Protein AF-A0A2M7T070-F1 (afdb_monomer_lite)

Foldseek 3Di:
DDADDFPCCVQLVCVLVVQDADEDDFDQVPDDDDPPDGTDDPDDDDGDDPLSNVLSNCLVPQFQNAAEAEDEDPQLQFPPQDAQDSPGPDPVVVVSNDPVNGDRGPVPPRSLRSVLSRVQSNLLSVLRRHHQQHKYKYWYAPSCPVVVLSSCCVRQNPQQWDAKFWFQAAPVACPPDPPDRHGTTIITMGGSHNVNHDDDFAADDPVRVVQQVDADPVRFTWHKDFQQDDDPLFACVSPVQQWAWWFAQAPPQAIDSDDDPRRPATDTNADPVRGRTGGPDGPVVCVVQRVFKGWYQDVVVRHITIIGTGTQDDPNRGDGHHDDSYHDDPVRYPVVVPD

Radius of gyration: 28.12 Å; chains: 1; bounding box: 68×55×72 Å

Structure (mmCIF, N/CA/C/O backbone):
data_AF-A0A2M7T070-F1
#
_entry.id   AF-A0A2M7T070-F1
#
loop_
_atom_site.group_PDB
_atom_site.id
_atom_site.type_symbol
_atom_site.label_atom_id
_atom_site.label_alt_id
_atom_site.label_comp_id
_atom_site.label_asym_id
_atom_site.label_entity_id
_atom_site.label_seq_id
_atom_site.pdbx_PDB_ins_code
_atom_site.Cartn_x
_atom_site.Cartn_y
_atom_site.Cartn_z
_atom_site.occupancy
_atom_site.B_iso_or_equiv
_atom_site.auth_seq_id
_atom_site.auth_comp_id
_atom_site.auth_asym_id
_atom_site.auth_atom_id
_atom_site.pdbx_PDB_model_num
ATOM 1 N N . MET A 1 1 ? -6.974 18.534 -12.720 1.00 64.06 1 MET A N 1
ATOM 2 C CA . MET A 1 1 ? -5.940 17.756 -12.013 1.00 64.06 1 MET A CA 1
ATOM 3 C C . MET A 1 1 ? -4.592 18.292 -12.469 1.00 64.06 1 MET A C 1
ATOM 5 O O . MET A 1 1 ? -4.430 18.421 -13.678 1.00 64.06 1 MET A O 1
ATOM 9 N N . PRO A 1 2 ? -3.700 18.714 -11.559 1.00 76.31 2 PRO A N 1
ATOM 10 C CA . PRO A 1 2 ? -2.347 19.120 -11.935 1.00 76.31 2 PRO A CA 1
ATOM 11 C C . PRO A 1 2 ? -1.616 17.951 -12.612 1.00 76.31 2 PRO A C 1
ATOM 13 O O . PRO A 1 2 ? -1.837 16.798 -12.250 1.00 76.31 2 PRO A O 1
ATOM 16 N N . THR A 1 3 ? -0.776 18.247 -13.602 1.00 82.94 3 THR A N 1
ATOM 17 C CA . THR A 1 3 ? 0.034 17.257 -14.331 1.00 82.94 3 THR A CA 1
ATOM 18 C C . THR A 1 3 ? 1.511 17.516 -14.077 1.00 82.94 3 THR A C 1
ATOM 20 O O . THR A 1 3 ? 1.927 18.674 -14.078 1.00 82.94 3 THR A O 1
ATOM 23 N N . LEU A 1 4 ? 2.303 16.456 -13.913 1.00 89.94 4 LEU A N 1
ATOM 24 C CA . LEU A 1 4 ? 3.759 16.568 -13.820 1.00 89.94 4 LEU A CA 1
ATOM 25 C C . LEU A 1 4 ? 4.350 16.655 -15.229 1.00 89.94 4 LEU A C 1
ATOM 27 O O . LEU A 1 4 ? 4.155 15.736 -16.027 1.00 89.94 4 LEU A O 1
ATOM 31 N N . ASP A 1 5 ? 5.051 17.739 -15.544 1.00 94.06 5 ASP A N 1
ATOM 32 C CA . ASP A 1 5 ? 5.806 17.870 -16.794 1.00 94.06 5 ASP A CA 1
ATOM 33 C C . ASP A 1 5 ? 7.285 17.536 -16.564 1.00 94.06 5 ASP A C 1
ATOM 35 O O . ASP A 1 5 ? 7.842 17.896 -15.527 1.00 94.06 5 ASP A O 1
ATOM 39 N N . PHE A 1 6 ? 7.898 16.815 -17.505 1.00 94.25 6 PHE A N 1
ATOM 40 C CA . PHE A 1 6 ? 9.293 16.368 -17.430 1.00 94.25 6 PHE A CA 1
ATOM 41 C C . PHE A 1 6 ? 9.863 16.116 -18.832 1.00 94.25 6 PHE A C 1
ATOM 43 O O . PHE A 1 6 ? 9.132 15.804 -19.786 1.00 94.25 6 PHE A O 1
ATOM 50 N N . LYS A 1 7 ? 11.186 16.230 -18.983 1.00 93.31 7 LYS A N 1
ATOM 51 C CA . LYS A 1 7 ? 11.844 16.010 -20.274 1.00 93.31 7 LYS A CA 1
ATOM 52 C C . LYS A 1 7 ? 11.635 14.573 -20.724 1.00 93.31 7 LYS A C 1
ATOM 54 O O . LYS A 1 7 ? 11.843 13.616 -19.994 1.00 93.31 7 LYS A O 1
ATOM 59 N N . GLY A 1 8 ? 11.232 14.413 -21.976 1.00 91.62 8 GLY A N 1
ATOM 60 C CA . GLY A 1 8 ? 10.994 13.094 -22.548 1.00 91.62 8 GLY A CA 1
ATOM 61 C C . GLY A 1 8 ? 9.571 12.567 -22.396 1.00 91.62 8 GLY A C 1
ATOM 62 O O . GLY A 1 8 ? 9.226 11.642 -23.132 1.00 91.62 8 GLY A O 1
ATOM 63 N N . LYS A 1 9 ? 8.713 13.190 -21.569 1.00 93.69 9 LYS A N 1
ATOM 64 C CA . LYS A 1 9 ? 7.317 12.763 -21.367 1.00 93.69 9 LYS A CA 1
ATOM 65 C C . LYS A 1 9 ? 6.581 12.522 -22.684 1.00 93.69 9 LYS A C 1
ATOM 67 O O . LYS A 1 9 ? 6.018 11.452 -22.886 1.00 93.69 9 LYS A O 1
ATOM 72 N N . GLN A 1 10 ? 6.661 13.465 -23.623 1.00 93.06 10 GLN A N 1
ATOM 73 C CA . GLN A 1 10 ? 6.033 13.353 -24.948 1.00 93.06 10 GLN A CA 1
ATOM 74 C C . GLN A 1 10 ? 6.481 12.125 -25.763 1.00 93.06 10 GLN A C 1
ATOM 76 O O . GLN A 1 10 ? 5.712 11.615 -26.574 1.00 93.06 10 GLN A O 1
ATOM 81 N N . PHE A 1 11 ? 7.703 11.628 -25.547 1.00 91.44 11 PHE A N 1
ATOM 82 C CA . PHE A 1 11 ? 8.241 10.470 -26.265 1.00 91.44 11 PHE A CA 1
ATOM 83 C C . PHE A 1 11 ? 7.869 9.145 -25.593 1.00 91.44 11 PHE A C 1
ATOM 85 O O . PHE A 1 11 ? 7.735 8.134 -26.282 1.00 91.44 11 PHE A O 1
ATOM 92 N N . VAL A 1 12 ? 7.667 9.144 -24.271 1.00 92.88 12 VAL A N 1
ATOM 93 C CA . VAL A 1 12 ? 7.294 7.940 -23.510 1.00 92.88 12 VAL A CA 1
ATOM 94 C C . VAL A 1 12 ? 5.789 7.798 -23.281 1.00 92.88 12 VAL A C 1
ATOM 96 O O . VAL A 1 12 ? 5.326 6.689 -23.008 1.00 92.88 12 VAL A O 1
ATOM 99 N N . TYR A 1 13 ? 5.016 8.879 -23.454 1.00 92.88 13 TYR A N 1
ATOM 100 C CA . TYR A 1 13 ? 3.592 8.955 -23.109 1.00 92.88 13 TYR A CA 1
ATOM 101 C C . TYR A 1 13 ? 2.793 7.762 -23.649 1.00 92.88 13 TYR A C 1
ATOM 103 O O . TYR A 1 13 ? 2.136 7.044 -22.894 1.00 92.88 13 TYR A O 1
ATOM 111 N N . ALA A 1 14 ? 2.935 7.497 -24.949 1.00 93.00 14 ALA A N 1
ATOM 112 C CA . ALA A 1 14 ? 2.298 6.383 -25.648 1.00 93.00 14 ALA A CA 1
ATOM 113 C C . ALA A 1 14 ? 3.270 5.233 -25.973 1.00 93.00 14 ALA A C 1
ATOM 115 O O . ALA A 1 14 ? 2.922 4.326 -26.728 1.00 93.00 14 ALA A O 1
ATOM 116 N N . HIS A 1 15 ? 4.495 5.243 -25.434 1.00 92.56 15 HIS A N 1
ATOM 117 C CA . HIS A 1 15 ? 5.514 4.264 -25.819 1.00 92.56 15 HIS A CA 1
ATOM 118 C C . HIS A 1 15 ? 5.117 2.830 -25.453 1.00 92.56 15 HIS A C 1
ATOM 120 O O . HIS A 1 15 ? 5.345 1.921 -26.242 1.00 92.56 15 HIS A O 1
ATOM 126 N N . HIS A 1 16 ? 4.415 2.626 -24.334 1.00 92.56 16 HIS A N 1
ATOM 127 C CA . HIS A 1 16 ? 3.850 1.327 -23.943 1.00 92.56 16 HIS A CA 1
ATOM 128 C C . HIS A 1 16 ? 2.979 0.675 -25.041 1.00 92.56 16 HIS A C 1
ATOM 130 O O . HIS A 1 16 ? 2.924 -0.556 -25.143 1.00 92.56 16 HIS A O 1
ATOM 136 N N . LEU A 1 17 ? 2.344 1.471 -25.912 1.00 92.81 17 LEU A N 1
ATOM 137 C CA . LEU A 1 17 ? 1.575 0.980 -27.060 1.00 92.81 17 LEU A CA 1
ATOM 138 C C . LEU A 1 17 ? 2.476 0.499 -28.203 1.00 92.81 17 LEU A C 1
ATOM 140 O O . LEU A 1 17 ? 2.110 -0.446 -28.898 1.00 92.81 17 LEU A O 1
ATOM 144 N N . THR A 1 18 ? 3.650 1.111 -28.374 1.00 91.88 18 THR A N 1
ATOM 145 C CA . THR A 1 18 ? 4.601 0.813 -29.456 1.00 91.88 18 THR A CA 1
ATOM 146 C C . THR A 1 18 ? 5.661 -0.222 -29.083 1.00 91.88 18 THR A C 1
ATOM 148 O O . THR A 1 18 ? 6.359 -0.711 -29.971 1.00 91.88 18 THR A O 1
ATOM 151 N N . VAL A 1 19 ? 5.763 -0.610 -27.804 1.00 91.56 19 VAL A N 1
ATOM 152 C CA . VAL A 1 19 ? 6.622 -1.722 -27.368 1.00 91.56 19 VAL A CA 1
ATOM 153 C C . VAL A 1 19 ? 6.245 -2.993 -28.146 1.00 91.56 19 VAL A C 1
ATOM 155 O O . VAL A 1 19 ? 5.098 -3.442 -28.059 1.00 91.56 19 VAL A O 1
ATOM 158 N N . PRO A 1 20 ? 7.183 -3.611 -28.890 1.00 91.38 20 PRO A N 1
ATOM 159 C CA . PRO A 1 20 ? 6.894 -4.809 -29.661 1.00 91.38 20 PRO A CA 1
ATOM 160 C C . PRO A 1 20 ? 6.601 -5.990 -28.737 1.00 91.38 20 PRO A C 1
ATOM 162 O O . PRO A 1 20 ? 7.313 -6.229 -27.754 1.00 91.38 20 PRO A O 1
ATOM 165 N N . PHE A 1 21 ? 5.575 -6.759 -29.096 1.00 93.25 21 PHE A N 1
ATOM 166 C CA . PHE A 1 21 ? 5.291 -8.038 -28.463 1.00 93.25 21 PHE A CA 1
ATOM 167 C C . PHE A 1 21 ? 6.442 -9.017 -28.723 1.00 93.25 21 PHE A C 1
ATOM 169 O O . PHE A 1 21 ? 6.897 -9.175 -29.857 1.00 93.25 21 PHE A O 1
ATOM 176 N N . ARG A 1 22 ? 6.897 -9.693 -27.667 1.00 94.06 22 ARG A N 1
ATOM 177 C CA . ARG A 1 22 ? 7.877 -10.779 -27.745 1.00 94.06 22 ARG A CA 1
ATOM 178 C C . ARG A 1 22 ? 7.277 -12.007 -27.085 1.00 94.06 22 ARG A C 1
ATOM 180 O O . ARG A 1 22 ? 6.832 -11.929 -25.946 1.00 94.06 22 ARG A O 1
ATOM 187 N N . GLN A 1 23 ? 7.253 -13.129 -27.793 1.00 94.25 23 GLN A N 1
ATOM 188 C CA . GLN A 1 23 ? 6.701 -14.364 -27.248 1.00 94.25 23 GLN A CA 1
ATOM 189 C C . GLN A 1 23 ? 7.569 -14.885 -26.093 1.00 94.25 23 GLN A C 1
ATOM 191 O O . GLN A 1 23 ? 8.797 -14.863 -26.174 1.00 94.25 23 GLN A O 1
ATOM 196 N N . LEU A 1 24 ? 6.923 -15.393 -25.040 1.00 95.12 24 LEU A N 1
ATOM 197 C CA . LEU A 1 24 ? 7.609 -16.113 -23.970 1.00 95.12 24 LEU A CA 1
ATOM 198 C C . LEU A 1 24 ? 8.098 -17.469 -24.488 1.00 95.12 24 LEU A C 1
ATOM 200 O O . LEU A 1 24 ? 7.311 -18.275 -24.986 1.00 95.12 24 LEU A O 1
ATOM 204 N N . VAL A 1 25 ? 9.400 -17.715 -24.352 1.00 94.75 25 VAL A N 1
ATOM 205 C CA . VAL A 1 25 ? 10.047 -18.975 -24.729 1.00 94.75 25 VAL A CA 1
ATOM 206 C C . VAL A 1 25 ? 10.419 -19.725 -23.457 1.00 94.75 25 VAL A C 1
ATOM 208 O O . VAL A 1 25 ? 11.104 -19.183 -22.592 1.00 94.75 25 VAL A O 1
ATOM 211 N N . VAL A 1 26 ? 9.959 -20.970 -23.339 1.00 95.62 26 VAL A N 1
ATOM 212 C CA . VAL A 1 26 ? 10.246 -21.821 -22.179 1.00 95.62 26 VAL A CA 1
ATOM 213 C C . VAL A 1 26 ? 11.681 -22.340 -22.265 1.00 95.62 26 VAL A C 1
ATOM 215 O O . VAL A 1 26 ? 12.029 -23.060 -23.200 1.00 95.62 26 VAL A O 1
ATOM 218 N N . ASP A 1 27 ? 12.499 -22.010 -21.266 1.00 95.00 27 ASP A N 1
ATOM 219 C CA . ASP A 1 27 ? 13.823 -22.605 -21.073 1.00 95.00 27 ASP A CA 1
ATOM 220 C C . ASP A 1 27 ? 13.688 -23.853 -20.191 1.00 95.00 27 ASP A C 1
ATOM 222 O O . ASP A 1 27 ? 13.610 -23.773 -18.961 1.00 95.00 27 ASP A O 1
ATOM 226 N N . ALA A 1 28 ? 13.638 -25.025 -20.827 1.00 92.56 28 ALA A N 1
ATOM 227 C CA . ALA A 1 28 ? 13.494 -26.295 -20.121 1.00 92.56 28 ALA A CA 1
ATOM 228 C C . ALA A 1 28 ? 14.660 -26.580 -19.156 1.00 92.56 28 ALA A C 1
ATOM 230 O O . ALA A 1 28 ? 14.444 -27.249 -18.150 1.00 92.56 28 ALA A O 1
ATOM 231 N N . GLY A 1 29 ? 15.864 -26.059 -19.425 1.00 94.06 29 GLY A N 1
ATOM 232 C CA . GLY A 1 29 ? 17.038 -26.256 -18.570 1.00 94.06 29 GLY A CA 1
ATOM 233 C C . GLY A 1 29 ? 17.003 -25.432 -17.281 1.00 94.06 29 GLY A C 1
ATOM 234 O O . GLY A 1 29 ? 17.679 -25.782 -16.318 1.00 94.06 29 GLY A O 1
ATOM 235 N N . LYS A 1 30 ? 16.201 -24.361 -17.248 1.00 92.81 30 LYS A N 1
ATOM 236 C CA . LYS A 1 30 ? 16.004 -23.495 -16.071 1.00 92.81 30 LYS A CA 1
ATOM 237 C C . LYS A 1 30 ? 14.637 -23.658 -15.408 1.00 92.81 30 LYS A C 1
ATOM 239 O O . LYS A 1 30 ? 14.341 -22.969 -14.437 1.00 92.81 30 LYS A O 1
ATOM 244 N N . SER A 1 31 ? 13.796 -24.542 -15.935 1.00 93.44 31 SER A N 1
ATOM 245 C CA . SER A 1 31 ? 12.448 -24.773 -15.422 1.00 93.44 31 SER A CA 1
ATOM 246 C C . SER A 1 31 ? 12.438 -25.856 -14.345 1.00 93.44 31 SER A C 1
ATOM 248 O O . SER A 1 31 ? 13.096 -26.884 -14.488 1.00 93.44 31 SER A O 1
ATOM 250 N N . ALA A 1 32 ? 11.625 -25.665 -13.305 1.00 91.94 32 ALA A N 1
ATOM 251 C CA . ALA A 1 32 ? 11.447 -26.620 -12.209 1.00 91.94 32 ALA A CA 1
ATOM 252 C C . ALA A 1 32 ? 9.966 -27.032 -12.069 1.00 91.94 32 ALA A C 1
ATOM 254 O O . ALA A 1 32 ? 9.295 -26.601 -11.132 1.00 91.94 32 ALA A O 1
ATOM 255 N N . PRO A 1 33 ? 9.412 -27.815 -13.016 1.00 90.88 33 PRO A N 1
ATOM 256 C CA . PRO A 1 33 ? 8.016 -28.232 -12.950 1.00 90.88 33 PRO A CA 1
ATOM 257 C C . PRO A 1 33 ? 7.781 -29.236 -11.813 1.00 90.88 33 PRO A C 1
ATOM 259 O O . PRO A 1 33 ? 8.685 -29.972 -11.407 1.00 90.88 33 PRO A O 1
ATOM 262 N N . ALA A 1 34 ? 6.532 -29.323 -11.351 1.00 88.88 34 ALA A N 1
ATOM 263 C CA . ALA A 1 34 ? 6.108 -30.370 -10.427 1.00 88.88 34 ALA A CA 1
ATOM 264 C C . ALA A 1 34 ? 6.414 -31.776 -10.980 1.00 88.88 34 ALA A C 1
ATOM 266 O O . ALA A 1 34 ? 6.452 -32.007 -12.193 1.00 88.88 34 ALA A O 1
ATOM 267 N N . LYS A 1 35 ? 6.615 -32.745 -10.080 1.00 87.12 35 LYS A N 1
ATOM 268 C CA . LYS A 1 35 ? 6.968 -34.121 -10.448 1.00 87.12 35 LYS A CA 1
ATOM 269 C C . LYS A 1 35 ? 5.926 -34.715 -11.406 1.00 87.12 35 LYS A C 1
ATOM 271 O O . LYS A 1 35 ? 4.760 -34.837 -11.054 1.00 87.12 35 LYS A O 1
ATOM 276 N N . GLY A 1 36 ? 6.374 -35.129 -12.593 1.00 86.75 36 GLY A N 1
ATOM 277 C CA . GLY A 1 36 ? 5.519 -35.702 -13.641 1.00 86.75 36 GLY A CA 1
ATOM 278 C C . GLY A 1 36 ? 4.967 -34.688 -14.651 1.00 86.75 36 GLY A C 1
ATOM 279 O O . GLY A 1 36 ? 4.375 -35.101 -15.646 1.00 86.75 36 GLY A O 1
ATOM 280 N N . SER A 1 37 ? 5.207 -33.390 -14.449 1.00 89.44 37 SER A N 1
ATOM 281 C CA . SER A 1 37 ? 4.788 -32.323 -15.362 1.00 89.44 37 SER A CA 1
ATOM 282 C C . SER A 1 37 ? 5.923 -31.887 -16.290 1.00 89.44 37 SER A C 1
ATOM 284 O O . SER A 1 37 ? 7.106 -31.988 -15.963 1.00 89.44 37 SER A O 1
ATOM 286 N N . LYS A 1 38 ? 5.559 -31.374 -17.469 1.00 90.25 38 LYS A N 1
ATOM 287 C CA . LYS A 1 38 ? 6.502 -30.718 -18.385 1.00 90.25 38 LYS A CA 1
ATOM 288 C C . LYS A 1 38 ? 6.588 -29.221 -18.062 1.00 90.25 38 LYS A C 1
ATOM 290 O O . LYS A 1 38 ? 5.581 -28.656 -17.636 1.00 90.25 38 LYS A O 1
ATOM 295 N N . PRO A 1 39 ? 7.739 -28.568 -18.303 1.00 91.38 39 PRO A N 1
ATOM 296 C CA . PRO A 1 39 ? 7.829 -27.112 -18.279 1.00 91.38 39 PRO A CA 1
ATOM 297 C C . PRO A 1 39 ? 6.758 -26.468 -19.167 1.00 91.38 39 PRO A C 1
ATOM 299 O O . PRO A 1 39 ? 6.540 -26.909 -20.297 1.00 91.38 39 PRO A O 1
ATOM 302 N N . GLY A 1 40 ? 6.097 -25.431 -18.661 1.00 91.25 40 GLY A N 1
ATOM 303 C CA . GLY A 1 40 ? 4.996 -24.756 -19.343 1.00 91.25 40 GLY A CA 1
ATOM 304 C C . GLY A 1 40 ? 4.737 -23.366 -18.770 1.00 91.25 40 GLY A C 1
ATOM 305 O O . GLY A 1 40 ? 5.453 -22.916 -17.881 1.00 91.25 40 GLY A O 1
ATOM 306 N N . LEU A 1 41 ? 3.712 -22.687 -19.291 1.00 91.06 41 LEU A N 1
ATOM 307 C CA . LEU A 1 41 ? 3.358 -21.307 -18.920 1.00 91.06 41 LEU A CA 1
ATOM 308 C C . LEU A 1 41 ? 2.117 -21.219 -18.009 1.00 91.06 41 LEU A C 1
ATOM 310 O O . LEU A 1 41 ? 1.506 -20.157 -17.893 1.00 91.06 41 LEU A O 1
ATOM 314 N N . GLU A 1 42 ? 1.688 -22.345 -17.438 1.00 86.69 42 GLU A N 1
ATOM 315 C CA . GLU A 1 42 ? 0.414 -22.480 -16.708 1.00 86.69 42 GLU A CA 1
ATOM 316 C C . GLU A 1 42 ? 0.567 -22.450 -15.179 1.00 86.69 42 GLU A C 1
ATOM 318 O O . GLU A 1 42 ? -0.405 -22.665 -14.464 1.00 86.69 42 GLU A O 1
ATOM 323 N N . ASP A 1 43 ? 1.769 -22.167 -14.682 1.00 88.38 43 ASP A N 1
ATOM 324 C CA . ASP A 1 43 ? 2.100 -22.106 -13.254 1.00 88.38 43 ASP A CA 1
ATOM 325 C C . ASP A 1 43 ? 3.009 -20.884 -12.990 1.00 88.38 43 ASP A C 1
ATOM 327 O O . ASP A 1 43 ? 3.057 -19.960 -13.805 1.00 88.38 43 ASP A O 1
ATOM 331 N N . ASN A 1 44 ? 3.731 -20.862 -11.871 1.00 92.62 44 ASN A N 1
ATOM 332 C CA . ASN A 1 44 ? 4.686 -19.820 -11.506 1.00 92.62 44 ASN A CA 1
ATOM 333 C C . ASN A 1 44 ? 5.735 -19.585 -12.606 1.00 92.62 44 ASN A C 1
ATOM 335 O O . ASN A 1 44 ? 6.390 -20.518 -13.075 1.00 92.62 44 ASN A O 1
ATOM 339 N N . LEU A 1 45 ? 5.925 -18.318 -12.987 1.00 94.19 45 LEU A N 1
ATOM 340 C CA . LEU A 1 45 ? 6.829 -17.915 -14.064 1.00 94.19 45 LEU A CA 1
ATOM 341 C C . LEU A 1 45 ? 7.965 -17.047 -13.528 1.00 94.19 45 LEU A C 1
ATOM 343 O O . LEU A 1 45 ? 7.728 -16.053 -12.847 1.00 94.19 45 LEU A O 1
ATOM 347 N N . VAL A 1 46 ? 9.192 -17.369 -13.935 1.00 95.50 46 VAL A N 1
ATOM 348 C CA . VAL A 1 46 ? 10.343 -16.465 -13.841 1.00 95.50 46 VAL A CA 1
ATOM 349 C C . VAL A 1 46 ? 10.719 -16.061 -15.259 1.00 95.50 46 VAL A C 1
ATOM 351 O O . VAL A 1 46 ? 11.114 -16.899 -16.069 1.00 95.50 46 VAL A O 1
ATOM 354 N N . ILE A 1 47 ? 10.564 -14.777 -15.576 1.00 95.81 47 ILE A N 1
ATOM 355 C CA . ILE A 1 47 ? 10.804 -14.248 -16.921 1.00 95.81 47 ILE A CA 1
ATOM 356 C C . ILE A 1 47 ? 12.131 -13.503 -16.916 1.00 95.81 47 ILE A C 1
ATOM 358 O O . ILE A 1 47 ? 12.301 -12.528 -16.192 1.00 95.81 47 ILE A O 1
ATOM 362 N N . HIS A 1 48 ? 13.066 -13.951 -17.748 1.00 94.88 48 HIS A N 1
ATOM 363 C CA . HIS A 1 48 ? 14.349 -13.284 -17.922 1.00 94.88 48 HIS A CA 1
ATOM 364 C C . HIS A 1 48 ? 14.311 -12.356 -19.141 1.00 94.88 48 HIS A C 1
ATOM 366 O O . HIS A 1 48 ? 14.103 -12.806 -20.269 1.00 94.88 48 HIS A O 1
ATOM 372 N N . GLY A 1 49 ? 14.532 -11.062 -18.916 1.00 92.38 49 GLY A N 1
ATOM 373 C CA . GLY A 1 49 ? 14.588 -10.042 -19.957 1.00 92.38 49 GLY A CA 1
ATOM 374 C C . GLY A 1 49 ? 14.318 -8.649 -19.400 1.00 92.38 49 GLY A C 1
ATOM 375 O O . GLY A 1 49 ? 14.151 -8.475 -18.195 1.00 92.38 49 GLY A O 1
ATOM 376 N N . ASP A 1 50 ? 14.251 -7.660 -20.290 1.00 93.12 50 ASP A N 1
ATOM 377 C CA . ASP A 1 50 ? 13.777 -6.327 -19.922 1.00 93.12 50 ASP A CA 1
ATOM 378 C C . ASP A 1 50 ? 12.304 -6.405 -19.497 1.00 93.12 50 ASP A C 1
ATOM 380 O O . ASP A 1 50 ? 11.461 -6.952 -20.223 1.00 93.12 50 ASP A O 1
ATOM 384 N N . ASN A 1 51 ? 11.996 -5.864 -18.321 1.00 95.19 51 ASN A N 1
ATOM 385 C CA . ASN A 1 51 ? 10.656 -5.905 -17.752 1.00 95.19 51 ASN A CA 1
ATOM 386 C C . ASN A 1 51 ? 9.617 -5.211 -18.649 1.00 95.19 51 ASN A C 1
ATOM 388 O O . ASN A 1 51 ? 8.490 -5.685 -18.712 1.00 95.19 51 ASN A O 1
ATOM 392 N N . LEU A 1 52 ? 9.967 -4.182 -19.424 1.00 95.50 52 LEU A N 1
ATOM 393 C CA . LEU A 1 52 ? 9.032 -3.521 -20.333 1.00 95.50 52 LEU A CA 1
ATOM 394 C C . LEU A 1 52 ? 8.539 -4.483 -21.426 1.00 95.50 52 LEU A C 1
ATOM 396 O O . LEU A 1 52 ? 7.341 -4.565 -21.707 1.00 95.50 52 LEU A O 1
ATOM 400 N N . HIS A 1 53 ? 9.447 -5.277 -22.001 1.00 95.50 53 HIS A N 1
ATOM 401 C CA . HIS A 1 53 ? 9.087 -6.318 -22.965 1.00 95.50 53 HIS A CA 1
ATOM 402 C C . HIS A 1 53 ? 8.380 -7.506 -22.305 1.00 95.50 53 HIS A C 1
ATOM 404 O O . HIS A 1 53 ? 7.443 -8.048 -22.892 1.00 95.50 53 HIS A O 1
ATOM 410 N N . ALA A 1 54 ? 8.794 -7.902 -21.097 1.00 96.62 54 ALA A N 1
ATOM 411 C CA . ALA A 1 54 ? 8.145 -8.979 -20.352 1.00 96.62 54 ALA A CA 1
ATOM 412 C C . ALA A 1 54 ? 6.686 -8.632 -20.010 1.00 96.62 54 ALA A C 1
ATOM 414 O O . ALA A 1 54 ? 5.789 -9.435 -20.254 1.00 96.62 54 ALA A O 1
ATOM 415 N N . LEU A 1 55 ? 6.425 -7.412 -19.534 1.00 97.44 55 LEU A N 1
ATOM 416 C CA . LEU A 1 55 ? 5.077 -6.914 -19.255 1.00 97.44 55 LEU A CA 1
ATOM 417 C C . LEU A 1 55 ? 4.216 -6.914 -20.522 1.00 97.44 55 LEU A C 1
ATOM 419 O O . LEU A 1 55 ? 3.085 -7.401 -20.499 1.00 97.44 55 LEU A O 1
ATOM 423 N N . LYS A 1 56 ? 4.770 -6.464 -21.657 1.00 96.75 56 LYS A N 1
ATOM 424 C CA . LYS A 1 56 ? 4.070 -6.506 -22.950 1.00 96.75 56 LYS A CA 1
ATOM 425 C C . LYS A 1 56 ? 3.729 -7.936 -23.379 1.00 96.75 56 LYS A C 1
ATOM 427 O O . LYS A 1 56 ? 2.651 -8.170 -23.923 1.00 96.75 56 LYS A O 1
ATOM 432 N N . ALA A 1 57 ? 4.624 -8.890 -23.124 1.00 96.56 57 ALA A N 1
ATOM 433 C CA . ALA A 1 57 ? 4.418 -10.303 -23.428 1.00 96.56 57 ALA A CA 1
ATOM 434 C C . ALA A 1 57 ? 3.300 -10.946 -22.587 1.00 96.56 57 ALA A C 1
ATOM 436 O O . ALA A 1 57 ? 2.663 -11.896 -23.042 1.00 96.56 57 ALA A O 1
ATOM 437 N N . LEU A 1 58 ? 3.046 -10.429 -21.380 1.00 96.50 58 LEU A N 1
ATOM 438 C CA . LEU A 1 58 ? 2.025 -10.946 -20.466 1.00 96.50 58 LEU A CA 1
ATOM 439 C C . LEU A 1 58 ? 0.604 -10.479 -20.807 1.00 96.50 58 LEU A C 1
ATOM 441 O O . LEU A 1 58 ? -0.350 -11.191 -20.483 1.00 96.50 58 LEU A O 1
ATOM 445 N N . LEU A 1 59 ? 0.447 -9.333 -21.482 1.00 96.38 59 LEU A N 1
ATOM 446 C CA . LEU A 1 59 ? -0.867 -8.740 -21.763 1.00 96.38 59 LEU A CA 1
ATOM 447 C C . LEU A 1 59 ? -1.884 -9.721 -22.371 1.00 96.38 59 LEU A C 1
ATOM 449 O O . LEU A 1 59 ? -2.986 -9.797 -21.829 1.00 96.38 59 LEU A O 1
ATOM 453 N N . PRO A 1 60 ? -1.567 -10.517 -23.418 1.00 95.38 60 PRO A N 1
ATOM 454 C CA . PRO A 1 60 ? -2.580 -11.354 -24.064 1.00 95.38 60 PRO A CA 1
ATOM 455 C C . PRO A 1 60 ? -3.231 -12.382 -23.133 1.00 95.38 60 PRO A C 1
ATOM 457 O O . PRO A 1 60 ? -4.360 -12.795 -23.375 1.00 95.38 60 PRO A O 1
ATOM 460 N N . LYS A 1 61 ? -2.523 -12.811 -22.080 1.00 93.88 61 LYS A N 1
ATOM 461 C CA . LYS A 1 61 ? -2.993 -13.844 -21.149 1.00 93.88 61 LYS A CA 1
ATOM 462 C C . LYS A 1 61 ? -3.460 -13.276 -19.806 1.00 93.88 61 LYS A C 1
ATOM 464 O O . LYS A 1 61 ? -4.363 -13.855 -19.195 1.00 93.88 61 LYS A O 1
ATOM 469 N N . TYR A 1 62 ? -2.855 -12.179 -19.346 1.00 96.50 62 TYR A N 1
ATOM 470 C CA . TYR A 1 62 ? -2.987 -11.690 -17.969 1.00 96.50 62 TYR A CA 1
ATOM 471 C C . TYR A 1 62 ? -3.569 -10.277 -17.833 1.00 96.50 62 TYR A C 1
ATOM 473 O O . TYR A 1 62 ? -3.772 -9.840 -16.701 1.00 96.50 62 TYR A O 1
ATOM 481 N N . ALA A 1 63 ? -3.867 -9.570 -18.929 1.00 98.06 63 ALA A N 1
ATOM 482 C CA . ALA A 1 63 ? -4.537 -8.269 -18.854 1.00 98.06 63 ALA A CA 1
ATOM 483 C C . ALA A 1 63 ? -5.832 -8.360 -18.031 1.00 98.06 63 ALA A C 1
ATOM 485 O O . ALA A 1 63 ? -6.660 -9.239 -18.269 1.00 98.06 63 ALA A O 1
ATOM 486 N N . GLY A 1 64 ? -5.998 -7.467 -17.054 1.00 98.25 64 GLY A N 1
ATOM 487 C CA . GLY A 1 64 ? -7.172 -7.455 -16.182 1.00 98.25 64 GLY A CA 1
ATOM 488 C C . GLY A 1 64 ? -7.253 -8.589 -15.156 1.00 98.25 64 GLY A C 1
ATOM 489 O O . GLY A 1 64 ? -8.328 -8.797 -14.598 1.00 98.25 64 GLY A O 1
ATOM 490 N N . ARG A 1 65 ? -6.182 -9.362 -14.924 1.00 98.00 65 ARG A N 1
ATOM 491 C CA . ARG A 1 65 ? -6.241 -10.596 -14.108 1.00 98.00 65 ARG A CA 1
ATOM 492 C C . ARG A 1 65 ? -5.289 -10.617 -12.918 1.00 98.00 65 ARG A C 1
ATOM 494 O O . ARG A 1 65 ? -5.403 -11.508 -12.080 1.00 98.00 65 ARG A O 1
ATOM 501 N N . ILE A 1 66 ? -4.347 -9.680 -12.829 1.00 98.12 66 ILE A N 1
ATOM 502 C CA . ILE A 1 66 ? -3.366 -9.657 -11.742 1.00 98.12 66 ILE A CA 1
ATOM 503 C C . ILE A 1 66 ? -3.970 -8.992 -10.502 1.00 98.12 66 ILE A C 1
ATOM 505 O O . ILE A 1 66 ? -4.345 -7.823 -10.533 1.00 98.12 66 ILE A O 1
ATOM 509 N N . LYS A 1 67 ? -4.056 -9.735 -9.393 1.00 97.31 67 LYS A N 1
ATOM 510 C CA . LYS A 1 67 ? -4.651 -9.244 -8.138 1.00 97.31 67 LYS A CA 1
ATOM 511 C C . LYS A 1 67 ? -3.712 -8.338 -7.339 1.00 97.31 67 LYS A C 1
ATOM 513 O O . LYS A 1 67 ? -4.157 -7.385 -6.706 1.00 97.31 67 LYS A O 1
ATOM 518 N N . CYS A 1 68 ? -2.420 -8.641 -7.348 1.00 97.12 68 CYS A N 1
ATOM 519 C CA . CYS A 1 68 ? -1.417 -7.914 -6.584 1.00 97.12 68 CYS A CA 1
ATOM 520 C C . CYS A 1 68 ? -0.158 -7.748 -7.426 1.00 97.12 68 CYS A C 1
ATOM 522 O O . CYS A 1 68 ? 0.310 -8.708 -8.039 1.00 97.12 68 CYS A O 1
ATOM 524 N N . ILE A 1 69 ? 0.380 -6.535 -7.444 1.00 98.56 69 ILE A N 1
ATOM 525 C CA . ILE A 1 69 ? 1.683 -6.219 -8.016 1.00 98.56 69 ILE A CA 1
ATOM 526 C C . ILE A 1 69 ? 2.528 -5.624 -6.901 1.00 98.56 69 ILE A C 1
ATOM 528 O O . ILE A 1 69 ? 2.087 -4.711 -6.212 1.00 98.56 69 ILE A O 1
ATOM 532 N N . TYR A 1 70 ? 3.750 -6.115 -6.757 1.00 98.38 70 TYR A N 1
ATOM 533 C CA . TYR A 1 70 ? 4.778 -5.485 -5.944 1.00 98.38 70 TYR A CA 1
ATOM 534 C C . TYR A 1 70 ? 5.974 -5.184 -6.841 1.00 98.38 70 TYR A C 1
ATOM 536 O O . TYR A 1 70 ? 6.387 -6.047 -7.619 1.00 98.38 70 TYR A O 1
ATOM 544 N N . ILE A 1 71 ? 6.497 -3.964 -6.756 1.00 98.19 71 ILE A N 1
ATOM 545 C CA . ILE A 1 71 ? 7.721 -3.565 -7.445 1.00 98.19 71 ILE A CA 1
ATOM 546 C C . ILE A 1 71 ? 8.641 -2.793 -6.500 1.00 98.19 71 ILE A C 1
ATOM 548 O O . ILE A 1 71 ? 8.188 -2.016 -5.660 1.00 98.19 71 ILE A O 1
ATOM 552 N N . ASP A 1 72 ? 9.935 -2.993 -6.708 1.00 96.25 72 ASP A N 1
ATOM 553 C CA . ASP A 1 72 ? 11.025 -2.305 -6.024 1.00 96.25 72 ASP A CA 1
ATOM 554 C C . ASP A 1 72 ? 11.934 -1.675 -7.098 1.00 96.25 72 ASP A C 1
ATOM 556 O O . ASP A 1 72 ? 12.904 -2.297 -7.543 1.00 96.25 72 ASP A O 1
ATOM 560 N N . PRO A 1 73 ? 11.519 -0.538 -7.697 1.00 95.88 73 PRO A N 1
ATOM 561 C CA . PRO A 1 73 ? 12.301 0.129 -8.733 1.00 95.88 73 PRO A CA 1
ATOM 562 C C . PRO A 1 73 ? 13.601 0.711 -8.149 1.00 95.88 73 PRO A C 1
ATOM 564 O O . PRO A 1 73 ? 13.692 0.913 -6.944 1.00 95.88 73 PRO A O 1
ATOM 567 N N . PRO A 1 74 ? 14.602 1.056 -8.983 1.00 94.25 74 PRO A N 1
ATOM 568 C CA . PRO A 1 74 ? 15.772 1.798 -8.516 1.00 94.25 74 PRO A CA 1
ATOM 569 C C . PRO A 1 74 ? 15.345 3.073 -7.780 1.00 94.25 74 PRO A C 1
ATOM 571 O O . PRO A 1 74 ? 14.540 3.835 -8.313 1.00 94.25 74 PRO A O 1
ATOM 574 N N . TYR A 1 75 ? 15.888 3.327 -6.590 1.00 93.19 75 TYR A N 1
ATOM 575 C CA . TYR A 1 75 ? 15.527 4.497 -5.776 1.00 93.19 75 TYR A CA 1
ATOM 576 C C . TYR A 1 75 ? 16.101 5.810 -6.319 1.00 93.19 75 TYR A C 1
ATOM 578 O O . TYR A 1 75 ? 15.702 6.890 -5.904 1.00 93.19 75 TYR A O 1
ATOM 586 N N . ASN A 1 76 ? 16.994 5.724 -7.305 1.00 93.19 76 ASN A N 1
ATOM 587 C CA . ASN A 1 76 ? 17.609 6.865 -7.967 1.00 93.19 76 ASN A CA 1
ATOM 588 C C . ASN A 1 76 ? 18.493 7.708 -7.034 1.00 93.19 76 ASN A C 1
ATOM 590 O O . ASN A 1 76 ? 18.623 8.925 -7.182 1.00 93.19 76 ASN A O 1
ATOM 594 N N . THR A 1 77 ? 19.159 7.045 -6.086 1.00 88.56 77 THR A N 1
ATOM 595 C CA . THR A 1 77 ? 20.134 7.651 -5.168 1.00 88.56 77 THR A CA 1
ATOM 596 C C . THR A 1 77 ? 21.370 8.180 -5.903 1.00 88.56 77 THR A C 1
ATOM 598 O O . THR A 1 77 ? 22.085 9.035 -5.375 1.00 88.56 77 THR A O 1
ATOM 601 N N . GLY A 1 78 ? 21.612 7.696 -7.129 1.00 85.88 78 GLY A N 1
ATOM 602 C CA . GLY A 1 78 ? 22.780 8.016 -7.954 1.00 85.88 78 GLY A CA 1
ATOM 603 C C . GLY A 1 78 ? 23.972 7.084 -7.720 1.00 85.88 78 GLY A C 1
ATOM 604 O O . GLY A 1 78 ? 25.034 7.308 -8.291 1.00 85.88 78 GLY A O 1
ATOM 605 N N . ASN A 1 79 ? 23.807 6.044 -6.891 1.00 86.00 79 ASN A N 1
ATOM 606 C CA . ASN A 1 79 ? 24.845 5.051 -6.593 1.00 86.00 79 ASN A CA 1
ATOM 607 C C . ASN A 1 79 ? 24.454 3.619 -7.003 1.00 86.00 79 ASN A C 1
ATOM 609 O O . ASN A 1 79 ? 25.272 2.713 -6.863 1.00 86.00 79 ASN A O 1
ATOM 613 N N . GLU A 1 80 ? 23.229 3.380 -7.496 1.00 82.88 80 GLU A N 1
ATOM 614 C CA . GLU A 1 80 ? 22.776 2.017 -7.831 1.00 82.88 80 GLU A CA 1
ATOM 615 C C . GLU A 1 80 ? 23.367 1.476 -9.139 1.00 82.88 80 GLU A C 1
ATOM 617 O O . GLU A 1 80 ? 23.210 0.296 -9.446 1.00 82.88 80 GLU A O 1
ATOM 622 N N . GLY A 1 81 ? 24.009 2.329 -9.944 1.00 85.62 81 GLY A N 1
ATOM 623 C CA . GLY A 1 81 ? 24.537 1.943 -11.253 1.00 85.62 81 GLY A CA 1
ATOM 624 C C . GLY A 1 81 ? 23.450 1.565 -12.268 1.00 85.62 81 GLY A C 1
ATOM 625 O O . GLY A 1 81 ? 23.742 0.878 -13.250 1.00 85.62 81 GLY A O 1
ATOM 626 N N . TRP A 1 82 ? 22.196 1.977 -12.044 1.00 89.62 82 TRP A N 1
ATOM 627 C CA . TRP A 1 82 ? 21.107 1.710 -12.980 1.00 89.62 82 TRP A CA 1
ATOM 628 C C . TRP A 1 82 ? 21.280 2.542 -14.264 1.00 89.62 82 TRP A C 1
ATOM 630 O O . TRP A 1 82 ? 21.911 3.599 -14.267 1.00 89.62 82 TRP A O 1
ATOM 640 N N . CYS A 1 83 ? 20.762 2.035 -15.383 1.00 85.19 83 CYS A N 1
ATOM 641 C CA . CYS A 1 83 ? 20.912 2.649 -16.704 1.00 85.19 83 CYS A CA 1
ATOM 642 C C . CYS A 1 83 ? 19.548 2.828 -17.375 1.00 85.19 83 CYS A C 1
ATOM 644 O O . CYS A 1 83 ? 18.716 1.917 -17.342 1.00 85.19 83 CYS A O 1
ATOM 646 N N . TYR A 1 84 ? 19.346 3.955 -18.055 1.00 85.12 84 TYR A N 1
ATOM 647 C CA . TYR A 1 84 ? 18.161 4.178 -18.882 1.00 85.12 84 TYR A CA 1
ATOM 648 C C . TYR A 1 84 ? 18.311 3.480 -20.243 1.00 85.12 84 TYR A C 1
ATOM 650 O O . TYR A 1 84 ? 19.314 3.675 -20.932 1.00 85.12 84 TYR A O 1
ATOM 658 N N . ASN A 1 85 ? 17.325 2.665 -20.652 1.00 83.56 85 ASN A N 1
ATOM 659 C CA . ASN A 1 85 ? 17.441 1.849 -21.872 1.00 83.56 85 ASN A CA 1
ATOM 660 C C . ASN A 1 85 ? 16.110 1.523 -22.582 1.00 83.56 85 ASN A C 1
ATOM 662 O O . ASN A 1 85 ? 15.922 0.416 -23.084 1.00 83.56 85 ASN A O 1
ATOM 666 N N . ASP A 1 86 ? 15.192 2.484 -22.696 1.00 80.12 86 ASP A N 1
ATOM 667 C CA . ASP A 1 86 ? 13.898 2.230 -23.360 1.00 80.12 86 ASP A CA 1
ATOM 668 C C . ASP A 1 86 ? 13.956 2.327 -24.898 1.00 80.12 86 ASP A C 1
ATOM 670 O O . ASP A 1 86 ? 12.973 2.064 -25.585 1.00 80.12 86 ASP A O 1
ATOM 674 N N . LYS A 1 87 ? 15.122 2.669 -25.472 1.00 78.50 87 LYS A N 1
ATOM 675 C CA . LYS A 1 87 ? 15.378 2.714 -26.931 1.00 78.50 87 LYS A CA 1
ATOM 676 C C . LYS A 1 87 ? 14.306 3.456 -27.741 1.00 78.50 87 LYS A C 1
ATOM 678 O O . LYS A 1 87 ? 14.025 3.116 -28.891 1.00 78.50 87 LYS A O 1
ATOM 683 N N . VAL A 1 88 ? 13.732 4.502 -27.152 1.00 79.88 88 VAL A N 1
ATOM 684 C CA . VAL A 1 88 ? 12.722 5.345 -27.792 1.00 79.88 88 VAL A CA 1
ATOM 685 C C . VAL A 1 88 ? 13.347 6.096 -28.972 1.00 79.88 88 VAL A C 1
ATOM 687 O O . VAL A 1 88 ? 14.451 6.640 -28.878 1.00 79.88 88 VAL A O 1
ATOM 690 N N . ASN A 1 89 ? 12.646 6.130 -30.107 1.00 79.44 89 ASN A N 1
ATOM 691 C CA . ASN A 1 89 ? 13.135 6.769 -31.329 1.00 79.44 89 ASN A CA 1
ATOM 692 C C . ASN A 1 89 ? 12.957 8.299 -31.270 1.00 79.44 89 ASN A C 1
ATOM 694 O O . ASN A 1 89 ? 12.024 8.852 -31.848 1.00 79.44 89 ASN A O 1
ATOM 698 N N . SER A 1 90 ? 13.827 8.974 -30.518 1.00 83.19 90 SER A N 1
ATOM 699 C CA . SER A 1 90 ? 13.886 10.434 -30.393 1.00 83.19 90 SER A CA 1
ATOM 700 C C . SER A 1 90 ? 15.336 10.880 -30.183 1.00 83.19 90 SER A C 1
ATOM 702 O O . SER A 1 90 ? 16.018 10.243 -29.380 1.00 83.19 90 SER A O 1
ATOM 704 N N . PRO A 1 91 ? 15.816 11.966 -30.827 1.00 82.81 91 PRO A N 1
ATOM 705 C CA . PRO A 1 91 ? 17.186 12.450 -30.649 1.00 82.81 91 PRO A CA 1
ATOM 706 C C . PRO A 1 91 ? 17.573 12.640 -29.178 1.00 82.81 91 PRO A C 1
ATOM 708 O O . PRO A 1 91 ? 18.619 12.155 -28.768 1.00 82.81 91 PRO A O 1
ATOM 711 N N . LEU A 1 92 ? 16.690 13.235 -28.365 1.00 83.12 92 LEU A N 1
ATOM 712 C CA . LEU A 1 92 ? 16.914 13.414 -26.923 1.00 83.12 92 LEU A CA 1
ATOM 713 C C . LEU A 1 92 ? 17.124 12.073 -26.204 1.00 83.12 92 LEU A C 1
ATOM 715 O O . LEU A 1 92 ? 18.043 11.915 -25.414 1.00 83.12 92 LEU A O 1
ATOM 719 N N . MET A 1 93 ? 16.276 11.088 -26.502 1.00 84.38 93 MET A N 1
ATOM 720 C CA . MET A 1 93 ? 16.337 9.771 -25.863 1.00 84.38 93 MET A CA 1
ATOM 721 C C . MET A 1 93 ? 17.581 8.998 -26.302 1.00 84.38 93 MET A C 1
ATOM 723 O O . MET A 1 93 ? 18.167 8.288 -25.497 1.00 84.38 93 MET A O 1
ATOM 727 N N . GLN A 1 94 ? 17.994 9.136 -27.564 1.00 84.50 94 GLN A N 1
ATOM 728 C CA . GLN A 1 94 ? 19.205 8.499 -28.083 1.00 84.50 94 GLN A CA 1
ATOM 729 C C . GLN A 1 94 ? 20.470 9.059 -27.421 1.00 84.50 94 GLN A C 1
ATOM 731 O O . GLN A 1 94 ? 21.395 8.294 -27.159 1.00 84.50 94 GLN A O 1
ATOM 736 N N . GLU A 1 95 ? 20.497 10.353 -27.081 1.00 84.25 95 GLU A N 1
ATOM 737 C CA . GLU A 1 95 ? 21.574 10.933 -26.267 1.00 84.25 95 GLU A CA 1
ATOM 738 C C . GLU A 1 95 ? 21.665 10.260 -24.890 1.00 84.25 95 GLU A C 1
ATOM 740 O O . GLU A 1 95 ? 22.758 9.922 -24.444 1.00 84.25 95 GLU A O 1
ATOM 745 N N . TRP A 1 96 ? 20.530 9.954 -24.255 1.00 87.25 96 TRP A N 1
ATOM 746 C CA . TRP A 1 96 ? 20.498 9.259 -22.960 1.00 87.25 96 TRP A CA 1
ATOM 747 C C . TRP A 1 96 ? 20.935 7.791 -23.014 1.00 87.25 96 TRP A C 1
ATOM 749 O O . TRP A 1 96 ? 21.212 7.203 -21.974 1.00 87.25 96 TRP A O 1
ATOM 759 N N . LEU A 1 97 ? 21.010 7.185 -24.203 1.00 81.62 97 LEU A N 1
ATOM 760 C CA . LEU A 1 97 ? 21.515 5.818 -24.380 1.00 81.62 97 LEU A CA 1
ATOM 761 C C . LEU A 1 97 ? 23.041 5.767 -24.519 1.00 81.62 97 LEU A C 1
ATOM 763 O O . LEU A 1 97 ? 23.615 4.674 -24.501 1.00 81.62 97 LEU A O 1
ATOM 767 N N . LYS A 1 98 ? 23.705 6.917 -24.695 1.00 84.00 98 LYS A N 1
ATOM 768 C CA . LYS A 1 98 ? 25.162 6.985 -24.840 1.00 84.00 98 LYS A CA 1
ATOM 769 C C . LYS A 1 98 ? 25.861 6.496 -23.572 1.00 84.00 98 LYS A C 1
ATOM 771 O O . LYS A 1 98 ? 25.341 6.636 -22.466 1.00 84.00 98 LYS A O 1
ATOM 776 N N . LYS A 1 99 ? 27.060 5.924 -23.731 1.00 77.62 99 LYS A N 1
ATOM 777 C CA . LYS A 1 99 ? 27.853 5.401 -22.603 1.00 77.62 99 LYS A CA 1
ATOM 778 C C . LYS A 1 99 ? 28.279 6.498 -21.638 1.00 77.62 99 LYS A C 1
ATOM 780 O O . LYS A 1 99 ? 28.507 6.217 -20.480 1.00 77.62 99 LYS A O 1
ATOM 785 N N . GLU A 1 100 ? 28.395 7.729 -22.107 1.00 81.88 100 GLU A N 1
ATOM 786 C CA . GLU A 1 100 ? 28.734 8.883 -21.280 1.00 81.88 100 GLU A CA 1
ATOM 787 C C . GLU A 1 100 ? 27.539 9.351 -20.431 1.00 81.88 100 GLU A C 1
ATOM 789 O O . GLU A 1 100 ? 27.727 10.095 -19.479 1.00 81.88 100 GLU A O 1
ATOM 794 N N . ALA A 1 101 ? 26.320 8.913 -20.771 1.00 78.94 101 ALA A N 1
ATOM 795 C CA . ALA A 1 101 ? 25.069 9.257 -20.093 1.00 78.94 101 ALA A CA 1
ATOM 796 C C . ALA A 1 101 ? 24.512 8.108 -19.225 1.00 78.94 101 ALA A C 1
ATOM 798 O O . ALA A 1 101 ? 23.391 8.222 -18.719 1.00 78.94 101 ALA A O 1
ATOM 799 N N . ASN A 1 102 ? 25.265 7.006 -19.109 1.00 86.06 102 ASN A N 1
ATOM 800 C CA . ASN A 1 102 ? 24.947 5.814 -18.327 1.00 86.06 102 ASN A CA 1
ATOM 801 C C . ASN A 1 102 ? 26.216 5.280 -17.625 1.00 86.06 102 ASN A C 1
ATOM 803 O O . ASN A 1 102 ? 27.257 5.176 -18.269 1.00 86.06 102 ASN A O 1
ATOM 807 N N . PRO A 1 103 ? 26.150 4.821 -16.366 1.00 88.44 103 PRO A N 1
ATOM 808 C CA . PRO A 1 103 ? 24.966 4.758 -15.510 1.00 88.44 103 PRO A CA 1
ATOM 809 C C . PRO A 1 103 ? 24.456 6.143 -15.108 1.00 88.44 103 PRO A C 1
ATOM 811 O O . PRO A 1 103 ? 25.174 7.132 -15.220 1.00 88.44 103 PRO A O 1
ATOM 814 N N . VAL A 1 104 ? 23.200 6.203 -14.671 1.00 88.56 104 VAL A N 1
ATOM 815 C CA . VAL A 1 104 ? 22.617 7.432 -14.130 1.00 88.56 104 VAL A CA 1
ATOM 816 C C . VAL A 1 104 ? 23.204 7.652 -12.739 1.00 88.56 104 VAL A C 1
ATOM 818 O O . VAL A 1 104 ? 22.947 6.873 -11.817 1.00 88.56 104 VAL A O 1
ATOM 821 N N . ASP A 1 105 ? 24.028 8.686 -12.605 1.00 91.00 105 ASP A N 1
ATOM 822 C CA . ASP A 1 105 ? 24.700 9.037 -11.358 1.00 91.00 105 ASP A CA 1
ATOM 823 C C . ASP A 1 105 ? 24.080 10.279 -10.700 1.00 91.00 105 ASP A C 1
ATOM 825 O O . ASP A 1 105 ? 23.064 10.817 -11.141 1.00 91.00 105 ASP A O 1
ATOM 829 N N . LYS A 1 106 ? 24.660 10.706 -9.577 1.00 90.19 106 LYS A N 1
ATOM 830 C CA . LYS A 1 106 ? 24.169 11.842 -8.793 1.00 90.19 106 LYS A CA 1
ATOM 831 C C . LYS A 1 106 ? 24.362 13.205 -9.479 1.00 90.19 106 LYS A C 1
ATOM 833 O O . LYS A 1 106 ? 23.617 14.130 -9.166 1.00 90.19 106 LYS A O 1
ATOM 838 N N . GLU A 1 107 ? 25.340 13.336 -10.371 1.00 91.12 107 GLU A N 1
ATOM 839 C CA . GLU A 1 107 ? 25.677 14.595 -11.049 1.00 91.12 107 GLU A CA 1
ATOM 840 C C . GLU A 1 107 ? 24.871 14.789 -12.346 1.00 91.12 107 GLU A C 1
ATOM 842 O O . GLU A 1 107 ? 24.881 15.868 -12.944 1.00 91.12 107 GLU A O 1
ATOM 847 N N . ASP A 1 108 ? 24.132 13.762 -12.772 1.00 89.81 108 ASP A N 1
ATOM 848 C CA . ASP A 1 108 ? 23.233 13.816 -13.916 1.00 89.81 108 ASP A CA 1
ATOM 849 C C . ASP A 1 108 ? 22.025 14.736 -13.653 1.00 89.81 108 ASP A C 1
ATOM 851 O O . ASP A 1 108 ? 21.071 14.403 -12.946 1.00 89.81 108 ASP A O 1
ATOM 855 N N . LEU A 1 109 ? 22.037 15.911 -14.286 1.00 90.94 109 LEU A N 1
ATOM 856 C CA . LEU A 1 109 ? 20.968 16.910 -14.179 1.00 90.94 109 LEU A CA 1
ATOM 857 C C . LEU A 1 109 ? 19.621 16.439 -14.756 1.00 90.94 109 LEU A C 1
ATOM 859 O O . LEU A 1 109 ? 18.601 17.073 -14.493 1.00 90.94 109 LEU A O 1
ATOM 863 N N . GLU A 1 110 ? 19.603 15.361 -15.544 1.00 92.44 110 GLU A N 1
ATOM 864 C CA . GLU A 1 110 ? 18.401 14.767 -16.145 1.00 92.44 110 GLU A CA 1
ATOM 865 C C . GLU A 1 110 ? 18.019 13.444 -15.459 1.00 92.44 110 GLU A C 1
ATOM 867 O O . GLU A 1 110 ? 17.144 12.716 -15.929 1.00 92.44 110 GLU A O 1
ATOM 872 N N . ARG A 1 111 ? 18.637 13.137 -14.310 1.00 93.75 111 ARG A N 1
ATOM 873 C CA . ARG A 1 111 ? 18.421 11.917 -13.522 1.00 93.75 111 ARG A CA 1
ATOM 874 C C . ARG A 1 111 ? 16.948 11.635 -13.217 1.00 93.75 111 ARG A C 1
ATOM 876 O O . ARG A 1 111 ? 16.487 10.504 -13.378 1.00 93.75 111 ARG A O 1
ATOM 883 N N . HIS A 1 112 ? 16.207 12.651 -12.779 1.00 94.94 112 HIS A N 1
ATOM 884 C CA . HIS A 1 112 ? 14.785 12.518 -12.440 1.00 94.94 112 HIS A CA 1
ATOM 885 C C . HIS A 1 112 ? 13.919 12.354 -13.700 1.00 94.94 112 HIS A C 1
ATOM 887 O O . HIS A 1 112 ? 13.012 11.523 -13.730 1.00 94.94 112 HIS A O 1
ATOM 893 N N . ASP A 1 113 ? 14.245 13.077 -14.779 1.00 95.12 113 ASP A N 1
ATOM 894 C CA . ASP A 1 113 ? 13.563 12.942 -16.069 1.00 95.12 113 ASP A CA 1
ATOM 895 C C . ASP A 1 113 ? 13.737 11.525 -16.648 1.00 95.12 113 ASP A C 1
ATOM 897 O O . ASP A 1 113 ? 12.768 10.913 -17.100 1.00 95.12 113 ASP A O 1
ATOM 901 N N . LYS A 1 114 ? 14.957 10.971 -16.586 1.00 94.75 114 LYS A N 1
ATOM 902 C CA . LYS A 1 114 ? 15.276 9.601 -17.020 1.00 94.75 114 LYS A CA 1
ATOM 903 C C . LYS A 1 114 ? 14.511 8.553 -16.215 1.00 94.75 114 LYS A C 1
ATOM 905 O O . LYS A 1 114 ? 13.993 7.596 -16.794 1.00 94.75 114 LYS A O 1
ATOM 910 N N . TRP A 1 115 ? 14.415 8.724 -14.897 1.00 96.25 115 TRP A N 1
ATOM 911 C CA . TRP A 1 115 ? 13.677 7.803 -14.031 1.00 96.25 115 TRP A CA 1
ATOM 912 C C . TRP A 1 115 ? 12.175 7.827 -14.325 1.00 96.25 115 TRP A C 1
ATOM 914 O O . TRP A 1 115 ? 11.560 6.777 -14.525 1.00 96.25 115 TRP A O 1
ATOM 924 N N . LEU A 1 116 ? 11.592 9.022 -14.459 1.00 96.81 116 LEU A N 1
ATOM 925 C CA . LEU A 1 116 ? 10.194 9.198 -14.856 1.00 96.81 116 LEU A CA 1
ATOM 926 C C . LEU A 1 116 ? 9.919 8.602 -16.242 1.00 96.81 116 LEU A C 1
ATOM 928 O O . LEU A 1 116 ? 8.919 7.903 -16.428 1.00 96.81 116 LEU A O 1
ATOM 932 N N . ALA A 1 117 ? 10.826 8.824 -17.198 1.00 95.75 117 ALA A N 1
ATOM 933 C CA . ALA A 1 117 ? 10.741 8.263 -18.540 1.00 95.75 117 ALA A CA 1
ATOM 934 C C . ALA A 1 117 ? 10.754 6.728 -18.527 1.00 95.75 117 ALA A C 1
ATOM 936 O O . ALA A 1 117 ? 9.960 6.114 -19.236 1.00 95.75 117 ALA A O 1
ATOM 937 N N . MET A 1 118 ? 11.589 6.118 -17.677 1.00 95.31 118 MET A N 1
ATOM 938 C CA . MET A 1 118 ? 11.651 4.667 -17.490 1.00 95.31 118 MET A CA 1
ATOM 939 C C . MET A 1 118 ? 10.376 4.121 -16.828 1.00 95.31 118 MET A C 1
ATOM 941 O O . MET A 1 118 ? 9.828 3.097 -17.247 1.00 95.31 118 MET A O 1
ATOM 945 N N . MET A 1 119 ? 9.888 4.775 -15.775 1.00 97.69 119 MET A N 1
ATOM 946 C CA . MET A 1 119 ? 8.756 4.275 -14.992 1.00 97.69 119 MET A CA 1
ATOM 947 C C . MET A 1 119 ? 7.424 4.401 -15.731 1.00 97.69 119 MET A C 1
ATOM 949 O O . MET A 1 119 ? 6.589 3.499 -15.635 1.00 97.69 119 MET A O 1
ATOM 953 N N . TRP A 1 120 ? 7.231 5.470 -16.509 1.00 97.25 120 TRP A N 1
ATOM 954 C CA . TRP A 1 120 ? 5.972 5.761 -17.200 1.00 97.25 120 TRP A CA 1
ATOM 955 C C . TRP A 1 120 ? 5.411 4.578 -18.015 1.00 97.25 120 TRP A C 1
ATOM 957 O O . TRP A 1 120 ? 4.301 4.121 -17.717 1.00 97.25 120 TRP A O 1
ATOM 967 N N . PRO A 1 121 ? 6.119 4.032 -19.026 1.00 96.94 121 PRO A N 1
ATOM 968 C CA . PRO A 1 121 ? 5.564 2.969 -19.857 1.00 96.94 121 PRO A CA 1
ATOM 969 C C . PRO A 1 121 ? 5.375 1.661 -19.075 1.00 96.94 121 PRO A C 1
ATOM 971 O O . PRO A 1 121 ? 4.455 0.902 -19.372 1.00 96.94 121 PRO A O 1
ATOM 974 N N . ARG A 1 122 ? 6.194 1.409 -18.045 1.00 98.00 122 ARG A N 1
ATOM 975 C CA . ARG A 1 122 ? 6.081 0.223 -17.183 1.00 98.00 122 ARG A CA 1
ATOM 976 C C . ARG A 1 122 ? 4.821 0.288 -16.326 1.00 98.00 122 ARG A C 1
ATOM 978 O 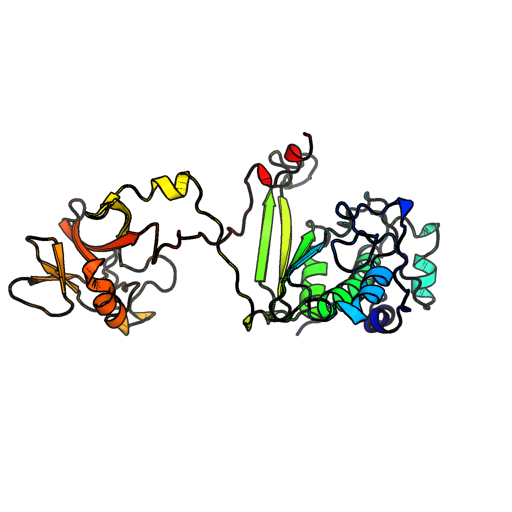O . ARG A 1 122 ? 4.054 -0.669 -16.314 1.00 98.00 122 ARG A O 1
ATOM 985 N N . LEU A 1 123 ? 4.559 1.422 -15.677 1.00 98.38 123 LEU A N 1
ATOM 986 C CA . LEU A 1 123 ? 3.361 1.623 -14.855 1.00 98.38 123 LEU A CA 1
ATOM 987 C C . LEU A 1 123 ? 2.066 1.573 -15.677 1.00 98.38 123 LEU A C 1
ATOM 989 O O . LEU A 1 123 ? 1.082 1.006 -15.204 1.00 98.38 123 LEU A O 1
ATOM 993 N N . GLN A 1 124 ? 2.073 2.080 -16.916 1.00 98.12 124 GLN A N 1
ATOM 994 C CA . GLN A 1 124 ? 0.941 1.927 -17.843 1.00 98.12 124 GLN A CA 1
ATOM 995 C C . GLN A 1 124 ? 0.619 0.444 -18.096 1.00 98.12 124 GLN A C 1
ATOM 997 O O . GLN A 1 124 ? -0.518 0.014 -17.899 1.00 98.12 124 GLN A O 1
ATOM 1002 N N . LEU A 1 125 ? 1.628 -0.369 -18.436 1.00 98.31 125 LEU A N 1
ATOM 1003 C CA . LEU A 1 125 ? 1.434 -1.808 -18.652 1.00 98.31 125 LEU A CA 1
ATOM 1004 C C . LEU A 1 125 ? 1.026 -2.551 -17.371 1.00 98.31 125 LEU A C 1
ATOM 1006 O O . LEU A 1 125 ? 0.165 -3.427 -17.417 1.00 98.31 125 LEU A O 1
ATOM 1010 N N . LEU A 1 126 ? 1.603 -2.201 -16.218 1.00 98.56 126 LEU A N 1
ATOM 1011 C CA . LEU A 1 126 ? 1.216 -2.784 -14.927 1.00 98.56 126 LEU A CA 1
ATOM 1012 C C . LEU A 1 126 ? -0.259 -2.492 -14.611 1.00 98.56 126 LEU A C 1
ATOM 1014 O O . LEU A 1 126 ? -0.979 -3.385 -14.168 1.00 98.56 126 LEU A O 1
ATOM 1018 N N . ARG A 1 127 ? -0.740 -1.278 -14.906 1.00 98.38 127 ARG A N 1
ATOM 1019 C CA . ARG A 1 127 ? -2.156 -0.917 -14.758 1.00 98.38 127 ARG A CA 1
ATOM 1020 C C . ARG A 1 127 ? -3.074 -1.727 -15.679 1.00 98.38 127 ARG A C 1
ATOM 1022 O O . ARG A 1 127 ? -4.173 -2.086 -15.259 1.00 98.38 127 ARG A O 1
ATOM 1029 N N . GLU A 1 128 ? -2.649 -2.022 -16.909 1.00 98.12 128 GLU A N 1
ATOM 1030 C CA . GLU A 1 128 ? -3.397 -2.896 -17.830 1.00 98.12 128 GLU A CA 1
ATOM 1031 C C . GLU A 1 128 ? -3.477 -4.347 -17.324 1.00 98.12 128 GLU A C 1
ATOM 1033 O O . GLU A 1 128 ? -4.505 -5.010 -17.482 1.00 98.12 128 GLU A O 1
ATOM 1038 N N . LEU A 1 129 ? -2.412 -4.842 -16.688 1.00 98.50 129 LEU A N 1
ATOM 1039 C CA . LEU A 1 129 ? -2.353 -6.193 -16.124 1.00 98.50 129 LEU A CA 1
ATOM 1040 C C . LEU A 1 129 ? -3.226 -6.363 -14.873 1.00 98.50 129 LEU A C 1
ATOM 1042 O O . LEU A 1 129 ? -3.768 -7.448 -14.653 1.00 98.50 129 LEU A O 1
ATOM 1046 N N . LEU A 1 130 ? -3.390 -5.313 -14.067 1.00 98.50 130 LEU A N 1
ATOM 1047 C CA . LEU A 1 130 ? -4.184 -5.373 -12.840 1.00 98.50 130 LEU A CA 1
ATOM 1048 C C . LEU A 1 130 ? -5.660 -5.701 -13.102 1.00 98.50 130 LEU A C 1
ATOM 1050 O O . LEU A 1 130 ? -6.301 -5.141 -13.996 1.00 98.50 130 LEU A O 1
ATOM 1054 N N . ALA A 1 131 ? -6.216 -6.569 -12.260 1.00 98.38 131 ALA A N 1
ATOM 1055 C CA . ALA A 1 131 ? -7.655 -6.740 -12.099 1.00 98.38 131 ALA A CA 1
ATOM 1056 C C . ALA A 1 131 ? -8.293 -5.466 -11.522 1.00 98.38 131 ALA A C 1
ATOM 1058 O O . ALA A 1 131 ? -7.603 -4.624 -10.946 1.00 98.38 131 ALA A O 1
ATOM 1059 N N . ASP A 1 132 ? -9.605 -5.296 -11.688 1.00 97.88 132 ASP A N 1
ATOM 1060 C CA . ASP A 1 132 ? -10.306 -4.073 -11.262 1.00 97.88 132 ASP A CA 1
ATOM 1061 C C . ASP A 1 132 ? -10.258 -3.858 -9.743 1.00 97.88 132 ASP A C 1
ATOM 1063 O O . ASP A 1 132 ? -10.155 -2.725 -9.277 1.00 97.88 132 ASP A O 1
ATOM 1067 N N . ASP A 1 133 ? -10.230 -4.948 -8.984 1.00 96.75 133 ASP A N 1
ATOM 1068 C CA . ASP A 1 133 ? -10.028 -5.007 -7.537 1.00 96.75 133 ASP A CA 1
ATOM 1069 C C . ASP A 1 133 ? -8.546 -5.199 -7.144 1.00 96.75 133 ASP A C 1
ATOM 1071 O O . ASP A 1 133 ? -8.235 -5.520 -5.990 1.00 96.75 133 ASP A O 1
ATOM 1075 N N . GLY A 1 134 ? -7.631 -5.072 -8.108 1.00 97.81 134 GLY A N 1
ATOM 1076 C CA . GLY A 1 134 ? -6.201 -5.291 -7.941 1.00 97.81 134 GLY A CA 1
ATOM 1077 C C . GLY A 1 134 ? -5.464 -4.084 -7.362 1.00 97.81 134 GLY A C 1
ATOM 1078 O O . GLY A 1 134 ? -5.861 -2.931 -7.561 1.00 97.81 134 GLY A O 1
ATOM 1079 N N . ILE A 1 135 ? -4.365 -4.361 -6.656 1.00 98.12 135 ILE A N 1
ATOM 1080 C CA . ILE A 1 135 ? -3.543 -3.359 -5.965 1.00 98.12 135 ILE A CA 1
ATOM 1081 C C . ILE A 1 135 ? -2.089 -3.468 -6.422 1.00 98.12 135 ILE A C 1
ATOM 1083 O O . ILE A 1 135 ? -1.546 -4.568 -6.527 1.00 98.12 135 ILE A O 1
ATOM 1087 N N . ILE A 1 136 ? -1.454 -2.323 -6.660 1.00 98.56 136 ILE A N 1
ATOM 1088 C CA . ILE A 1 136 ? -0.009 -2.199 -6.843 1.00 98.56 136 ILE A CA 1
ATOM 1089 C C . ILE A 1 136 ? 0.627 -1.560 -5.610 1.00 98.56 136 ILE A C 1
ATOM 1091 O O . ILE A 1 136 ? 0.125 -0.565 -5.087 1.00 98.56 136 ILE A O 1
ATOM 1095 N N . TRP A 1 137 ? 1.749 -2.134 -5.192 1.00 98.19 137 TRP A N 1
ATOM 1096 C CA . TRP A 1 137 ? 2.607 -1.685 -4.108 1.00 98.19 137 TRP A CA 1
ATOM 1097 C C . TRP A 1 137 ? 3.985 -1.351 -4.678 1.00 98.19 137 TRP A C 1
ATOM 1099 O O . TRP A 1 137 ? 4.563 -2.157 -5.411 1.00 98.19 137 TRP A O 1
ATOM 1109 N N . VAL A 1 138 ? 4.501 -0.168 -4.361 1.00 98.50 138 VAL A N 1
ATOM 1110 C CA . VAL A 1 138 ? 5.782 0.327 -4.876 1.00 98.50 138 VAL A CA 1
ATOM 1111 C C . VAL A 1 138 ? 6.661 0.740 -3.705 1.00 98.50 138 VAL A C 1
ATOM 1113 O O . VAL A 1 138 ? 6.301 1.667 -2.976 1.00 98.50 138 VAL A O 1
ATOM 1116 N N . SER A 1 139 ? 7.779 0.041 -3.516 1.00 97.75 139 SER A N 1
ATOM 1117 C CA . SER A 1 139 ? 8.836 0.461 -2.592 1.00 97.75 139 SER A CA 1
ATOM 1118 C C . SER A 1 139 ? 9.579 1.670 -3.166 1.00 97.75 139 SER A C 1
ATOM 1120 O O . SER A 1 139 ? 9.827 1.724 -4.370 1.00 97.75 139 SER A O 1
ATOM 1122 N N . ILE A 1 140 ? 9.878 2.669 -2.334 1.00 97.38 140 ILE A N 1
ATOM 1123 C CA . ILE A 1 140 ? 10.600 3.878 -2.748 1.00 97.38 140 ILE A CA 1
ATOM 1124 C C . ILE A 1 140 ? 11.215 4.595 -1.539 1.00 97.38 140 ILE A C 1
ATOM 1126 O O . ILE A 1 140 ? 10.695 4.482 -0.429 1.00 97.38 140 ILE A O 1
ATOM 1130 N N . ASP A 1 141 ? 12.268 5.381 -1.749 1.00 94.25 141 ASP A N 1
ATOM 1131 C CA . ASP A 1 141 ? 12.832 6.278 -0.733 1.00 94.25 141 ASP A CA 1
ATOM 1132 C C . ASP A 1 141 ? 12.457 7.755 -0.980 1.00 94.25 141 ASP A C 1
ATOM 1134 O O . ASP A 1 141 ? 11.612 8.091 -1.818 1.00 94.25 141 ASP A O 1
ATOM 1138 N N . ASP A 1 142 ? 13.090 8.659 -0.233 1.00 93.56 142 ASP A N 1
ATOM 1139 C CA . ASP A 1 142 ? 12.863 10.101 -0.331 1.00 93.56 142 ASP A CA 1
ATOM 1140 C C . ASP A 1 142 ? 13.269 10.721 -1.687 1.00 93.56 142 ASP A C 1
ATOM 1142 O O . ASP A 1 142 ? 12.794 11.813 -2.003 1.00 93.56 142 ASP A O 1
ATOM 1146 N N . ASN A 1 143 ? 14.121 10.077 -2.501 1.00 94.12 143 ASN A N 1
ATOM 1147 C CA . ASN A 1 143 ? 14.600 10.668 -3.759 1.00 94.12 143 ASN A CA 1
ATOM 1148 C C . ASN A 1 143 ? 13.481 10.796 -4.800 1.00 94.12 143 ASN A C 1
ATOM 1150 O O . ASN A 1 143 ? 13.462 11.773 -5.549 1.00 94.12 143 ASN A O 1
ATOM 1154 N N . GLU A 1 144 ? 12.561 9.828 -4.853 1.00 97.06 144 GLU A N 1
ATOM 1155 C CA . GLU A 1 14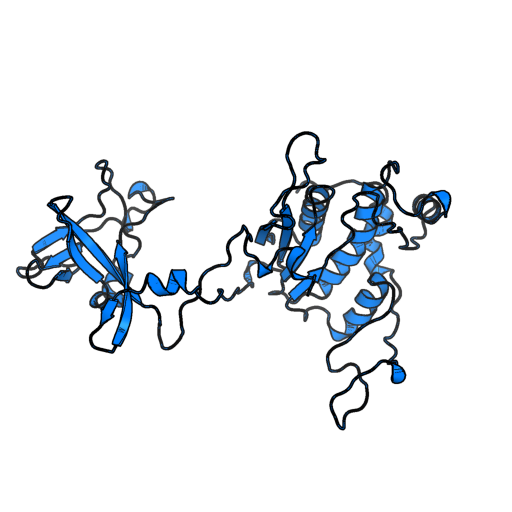4 ? 11.535 9.753 -5.904 1.00 97.06 144 GLU A CA 1
ATOM 1156 C C . GLU A 1 144 ? 10.101 9.598 -5.384 1.00 97.06 144 GLU A C 1
ATOM 1158 O O . GLU A 1 144 ? 9.170 9.564 -6.189 1.00 97.06 144 GLU A O 1
ATOM 1163 N N . ILE A 1 145 ? 9.864 9.564 -4.065 1.00 97.06 145 ILE A N 1
ATOM 1164 C CA . ILE A 1 145 ? 8.509 9.430 -3.491 1.00 97.06 145 ILE A CA 1
ATOM 1165 C C . ILE A 1 145 ? 7.512 10.459 -4.050 1.00 97.06 145 ILE A C 1
ATOM 1167 O O . ILE A 1 145 ? 6.363 10.127 -4.357 1.00 97.06 145 ILE A O 1
ATOM 1171 N N . HIS A 1 146 ? 7.939 11.711 -4.225 1.00 95.88 146 HIS A N 1
ATOM 1172 C CA . HIS A 1 146 ? 7.078 12.775 -4.743 1.00 95.88 146 HIS A CA 1
ATOM 1173 C C . HIS A 1 146 ? 6.822 12.621 -6.245 1.00 95.88 146 HIS A C 1
ATOM 1175 O O . HIS A 1 146 ? 5.669 12.681 -6.678 1.00 95.88 146 HIS A O 1
ATOM 1181 N N . SER A 1 147 ? 7.877 12.375 -7.024 1.00 96.25 147 SER A N 1
ATOM 1182 C CA . SER A 1 147 ? 7.809 12.119 -8.465 1.00 96.25 147 SER A CA 1
ATOM 1183 C C . SER A 1 147 ? 6.901 10.924 -8.770 1.00 96.25 147 SER A C 1
ATOM 1185 O O . SER A 1 147 ? 5.981 11.030 -9.585 1.00 96.25 147 SER A O 1
ATOM 1187 N N . LEU A 1 148 ? 7.097 9.812 -8.052 1.00 97.62 148 LEU A N 1
ATOM 1188 C CA . LEU A 1 148 ? 6.261 8.619 -8.118 1.00 97.62 148 LEU A CA 1
ATOM 1189 C C . LEU A 1 148 ? 4.813 8.947 -7.758 1.00 97.62 148 LEU A C 1
ATOM 1191 O O . LEU A 1 148 ? 3.912 8.540 -8.480 1.00 97.62 148 LEU A O 1
ATOM 1195 N N . GLY A 1 149 ? 4.568 9.698 -6.681 1.00 96.69 149 GLY A N 1
ATOM 1196 C CA . GLY A 1 149 ? 3.216 10.082 -6.272 1.00 96.69 149 GLY A CA 1
ATOM 1197 C C . GLY A 1 149 ? 2.441 10.794 -7.386 1.00 96.69 149 GLY A C 1
ATOM 1198 O O . GLY A 1 149 ? 1.313 10.409 -7.696 1.00 96.69 149 GLY A O 1
ATOM 1199 N N . TYR A 1 150 ? 3.058 11.779 -8.046 1.00 96.06 150 TYR A N 1
ATOM 1200 C CA . TYR A 1 150 ? 2.440 12.463 -9.186 1.00 96.06 150 TYR A CA 1
ATOM 1201 C C . TYR A 1 150 ? 2.247 11.545 -10.397 1.00 96.06 150 TYR A C 1
ATOM 1203 O O . TYR A 1 150 ? 1.196 11.591 -11.039 1.00 96.06 150 TYR A O 1
ATOM 1211 N N . LEU A 1 151 ? 3.225 10.686 -10.687 1.00 96.25 151 LEU A N 1
ATOM 1212 C CA . LEU A 1 151 ? 3.146 9.717 -11.777 1.00 96.25 151 LEU A CA 1
ATOM 1213 C C . LEU A 1 151 ? 1.996 8.718 -11.564 1.00 96.25 151 LEU A C 1
ATOM 1215 O O . LEU A 1 151 ? 1.204 8.463 -12.471 1.00 96.25 151 LEU A O 1
ATOM 1219 N N . MET A 1 152 ? 1.859 8.200 -10.344 1.00 97.44 152 MET A N 1
ATOM 1220 C CA . MET A 1 152 ? 0.785 7.290 -9.952 1.00 97.44 152 MET A CA 1
ATOM 1221 C C . MET A 1 152 ? -0.578 7.986 -9.998 1.00 97.44 152 MET A C 1
ATOM 1223 O O . MET A 1 152 ? -1.524 7.406 -10.524 1.00 97.44 152 MET A O 1
ATOM 1227 N N . ASN A 1 153 ? -0.679 9.240 -9.547 1.00 96.88 153 ASN A N 1
ATOM 1228 C CA . ASN A 1 153 ? -1.905 10.034 -9.674 1.00 96.88 153 ASN A CA 1
ATOM 1229 C C . ASN A 1 153 ? -2.340 10.204 -11.134 1.00 96.88 153 ASN A C 1
ATOM 1231 O O . ASN A 1 153 ? -3.528 10.096 -11.431 1.00 96.88 153 ASN A O 1
ATOM 1235 N N . GLU A 1 154 ? -1.404 10.443 -12.053 1.00 95.75 154 GLU A N 1
ATOM 1236 C CA . GLU A 1 154 ? -1.724 10.622 -13.472 1.00 95.75 154 GLU A CA 1
ATOM 1237 C C . GLU A 1 154 ? -2.138 9.303 -14.150 1.00 95.75 154 GLU A C 1
ATOM 1239 O O . GLU A 1 154 ? -3.062 9.292 -14.962 1.00 95.75 154 GLU A O 1
ATOM 1244 N N . ILE A 1 155 ? -1.500 8.182 -13.795 1.00 96.25 155 ILE A N 1
ATOM 1245 C CA . ILE A 1 155 ? -1.744 6.870 -14.420 1.00 96.25 155 ILE A CA 1
ATOM 1246 C C . ILE A 1 155 ? -2.946 6.145 -13.793 1.00 96.25 155 ILE A C 1
ATOM 1248 O O . ILE A 1 155 ? -3.796 5.602 -14.502 1.00 96.25 155 ILE A O 1
ATOM 1252 N N . PHE A 1 156 ? -3.037 6.115 -12.464 1.00 97.19 156 PHE A N 1
ATOM 1253 C CA . PHE A 1 156 ? -4.068 5.387 -11.718 1.00 97.19 156 PHE A CA 1
ATOM 1254 C C . PHE A 1 156 ? -5.254 6.267 -11.318 1.00 97.19 156 PHE A C 1
ATOM 1256 O O . PHE A 1 156 ? -6.352 5.741 -11.133 1.00 97.19 156 PHE A O 1
ATOM 1263 N N . GLY A 1 157 ? -5.069 7.585 -11.235 1.00 96.44 157 GLY A N 1
ATOM 1264 C CA . GLY A 1 157 ? -6.045 8.525 -10.688 1.00 96.44 157 GLY A CA 1
ATOM 1265 C C . GLY A 1 157 ? -5.881 8.696 -9.178 1.00 96.44 157 GLY A C 1
ATOM 1266 O O . GLY A 1 157 ? -5.819 7.718 -8.436 1.00 96.44 157 GLY A O 1
ATOM 1267 N N . GLU A 1 158 ? -5.870 9.943 -8.709 1.00 96.06 158 GLU A N 1
ATOM 1268 C CA . GLU A 1 158 ? -5.712 10.295 -7.288 1.00 96.06 158 GLU A CA 1
ATOM 1269 C C . GLU A 1 158 ? -6.769 9.640 -6.385 1.00 96.06 158 GLU A C 1
ATOM 1271 O O . GLU A 1 158 ? -6.469 9.162 -5.292 1.00 96.06 158 GLU A O 1
ATOM 1276 N N . GLN A 1 159 ? -8.008 9.518 -6.867 1.00 96.25 159 GLN A N 1
ATOM 1277 C CA . GLN A 1 159 ? -9.093 8.849 -6.146 1.00 96.25 159 GLN A CA 1
ATOM 1278 C C . GLN A 1 159 ? -8.803 7.370 -5.839 1.00 96.25 159 GLN A C 1
ATOM 1280 O O . GLN A 1 159 ? -9.424 6.793 -4.943 1.00 96.25 159 GLN A O 1
ATOM 1285 N N . ASN A 1 160 ? -7.868 6.759 -6.574 1.00 97.75 160 ASN A N 1
ATOM 1286 C CA . ASN A 1 160 ? -7.467 5.369 -6.412 1.00 97.75 160 ASN A CA 1
ATOM 1287 C C . ASN A 1 160 ? -6.245 5.178 -5.497 1.00 97.75 160 ASN A C 1
ATOM 1289 O O . ASN A 1 160 ? -5.846 4.035 -5.259 1.00 97.75 160 ASN A O 1
ATOM 1293 N N . ALA A 1 161 ? -5.690 6.256 -4.932 1.00 97.31 161 ALA A N 1
ATOM 1294 C CA . ALA A 1 161 ? -4.662 6.172 -3.901 1.00 97.31 161 ALA A CA 1
ATOM 1295 C C . ALA A 1 161 ? -5.214 5.476 -2.643 1.00 97.31 161 ALA A C 1
ATOM 1297 O O . ALA A 1 161 ? -6.298 5.816 -2.145 1.00 97.31 161 ALA A O 1
ATOM 1298 N N . LEU A 1 162 ? -4.482 4.492 -2.114 1.00 95.06 162 LEU A N 1
ATOM 1299 C CA . LEU A 1 162 ? -4.884 3.742 -0.920 1.00 95.06 162 LEU A CA 1
ATOM 1300 C C . LEU A 1 162 ? -4.193 4.270 0.333 1.00 95.06 162 LEU A C 1
ATOM 1302 O O . LEU A 1 162 ? -4.873 4.721 1.257 1.00 95.06 162 LEU A O 1
ATOM 1306 N N . CYS A 1 163 ? -2.863 4.208 0.366 1.00 93.69 163 CYS A N 1
ATOM 1307 C CA . CYS A 1 163 ? -2.050 4.649 1.492 1.00 93.69 163 CYS A CA 1
ATOM 1308 C C . CYS A 1 163 ? -0.572 4.775 1.104 1.00 93.69 163 CYS A C 1
ATOM 1310 O O . CYS A 1 163 ? -0.127 4.211 0.105 1.00 93.69 163 CYS A O 1
ATOM 1312 N N . ASN A 1 164 ? 0.175 5.467 1.965 1.00 96.25 164 ASN A N 1
ATOM 1313 C CA . ASN A 1 164 ? 1.629 5.408 2.024 1.00 96.25 164 ASN A CA 1
ATOM 1314 C C . ASN A 1 164 ? 1.992 4.792 3.374 1.00 96.25 164 ASN A C 1
ATOM 1316 O O . ASN A 1 164 ? 1.546 5.284 4.415 1.00 96.25 164 ASN A O 1
ATOM 1320 N N . ILE A 1 165 ? 2.753 3.706 3.352 1.00 95.38 165 ILE A N 1
ATOM 1321 C CA . ILE A 1 165 ? 3.236 3.031 4.553 1.00 95.38 165 ILE A CA 1
ATOM 1322 C C . ILE A 1 165 ? 4.694 3.419 4.758 1.00 95.38 165 ILE A C 1
ATOM 1324 O O . ILE A 1 165 ? 5.497 3.304 3.839 1.00 95.38 165 ILE A O 1
ATOM 1328 N N . THR A 1 166 ? 5.038 3.863 5.961 1.00 95.88 166 THR A N 1
ATOM 1329 C CA . THR A 1 166 ? 6.429 4.090 6.359 1.00 95.88 166 THR A CA 1
ATOM 1330 C C . THR A 1 166 ? 7.023 2.777 6.850 1.00 95.88 166 THR A C 1
ATOM 1332 O O . THR A 1 166 ? 6.516 2.198 7.811 1.00 95.88 166 THR A O 1
ATOM 1335 N N . VAL A 1 167 ? 8.093 2.312 6.211 1.00 93.69 167 VAL A N 1
ATOM 1336 C CA . VAL A 1 167 ? 8.769 1.054 6.544 1.00 93.69 167 VAL A CA 1
ATOM 1337 C C . VAL A 1 167 ? 10.106 1.368 7.198 1.00 93.69 167 VAL A C 1
ATOM 1339 O O . VAL A 1 167 ? 10.968 1.988 6.586 1.00 93.69 167 VAL A O 1
ATOM 1342 N N . LYS A 1 168 ? 10.301 0.949 8.449 1.00 91.12 168 LYS A N 1
ATOM 1343 C CA . LYS A 1 168 ? 11.554 1.140 9.187 1.00 91.12 168 LYS A CA 1
ATOM 1344 C C . LYS A 1 168 ? 12.647 0.210 8.646 1.00 91.12 168 LYS A C 1
ATOM 1346 O O . LYS A 1 168 ? 12.831 -0.900 9.139 1.00 91.12 168 LYS A O 1
ATOM 1351 N N . ALA A 1 169 ? 13.392 0.686 7.656 1.00 85.25 169 ALA A N 1
ATOM 1352 C CA . ALA A 1 169 ? 14.450 -0.067 6.992 1.00 85.25 169 ALA A CA 1
ATOM 1353 C C . ALA A 1 169 ? 15.738 -0.182 7.832 1.00 85.25 169 ALA A C 1
ATOM 1355 O O . ALA A 1 169 ? 16.350 -1.249 7.877 1.00 85.25 169 ALA A O 1
ATOM 1356 N N . ASN A 1 170 ? 16.141 0.890 8.529 1.00 84.31 170 ASN A N 1
ATOM 1357 C CA . ASN A 1 170 ? 17.378 0.946 9.317 1.00 84.31 170 ASN A CA 1
ATOM 1358 C C . ASN A 1 170 ? 17.107 1.476 10.735 1.00 84.31 170 ASN A C 1
ATOM 1360 O O . ASN A 1 170 ? 17.119 2.689 10.941 1.00 84.31 170 ASN A O 1
ATOM 1364 N N . PRO A 1 171 ? 16.950 0.612 11.754 1.00 84.19 171 PRO A N 1
ATOM 1365 C CA . PRO A 1 171 ? 16.614 1.036 13.113 1.00 84.19 171 PRO A CA 1
ATOM 1366 C C . PRO A 1 171 ? 17.571 2.040 13.763 1.00 84.19 171 PRO A C 1
ATOM 1368 O O . PRO A 1 171 ? 17.153 2.763 14.665 1.00 84.19 171 PRO A O 1
ATOM 1371 N N . ARG A 1 172 ? 18.842 2.077 13.341 1.00 83.94 172 ARG A N 1
ATOM 1372 C CA . ARG A 1 172 ? 19.848 3.016 13.866 1.00 83.94 172 ARG A CA 1
ATOM 1373 C C . ARG A 1 172 ? 19.824 4.373 13.167 1.00 83.94 172 ARG A C 1
ATOM 1375 O O . ARG A 1 172 ? 20.452 5.312 13.656 1.00 83.94 172 ARG A O 1
ATOM 1382 N N . GLY A 1 173 ? 19.135 4.464 12.034 1.00 84.62 173 GLY A N 1
ATOM 1383 C CA . GLY A 1 173 ? 19.202 5.597 11.127 1.00 84.62 173 GLY A CA 1
ATOM 1384 C C . GLY A 1 173 ? 20.571 5.735 10.455 1.00 84.62 173 GLY A C 1
ATOM 1385 O O . GLY A 1 173 ? 21.606 5.264 10.942 1.00 84.62 173 GLY A O 1
ATOM 1386 N N . ARG A 1 174 ? 20.594 6.395 9.301 1.00 85.56 174 ARG A N 1
ATOM 1387 C CA . ARG A 1 174 ? 21.825 6.717 8.584 1.00 85.56 174 ARG A CA 1
ATOM 1388 C C . ARG A 1 174 ? 22.470 7.961 9.204 1.00 85.56 174 ARG A C 1
ATOM 1390 O O . ARG A 1 174 ? 22.148 9.08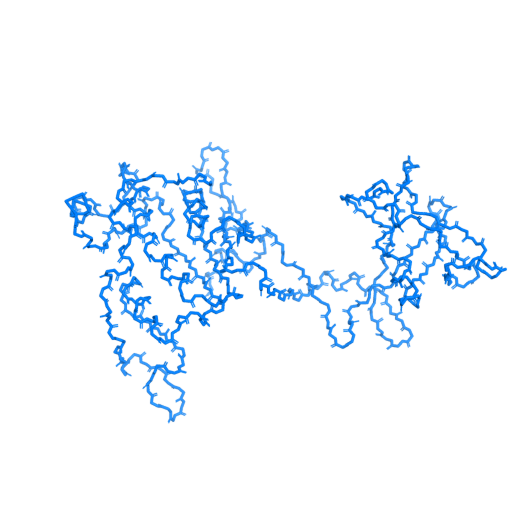8 8.858 1.00 85.56 174 ARG A O 1
ATOM 1397 N N . GLN A 1 175 ? 23.406 7.743 10.128 1.00 86.62 175 GLN A N 1
ATOM 1398 C CA . GLN A 1 175 ? 24.079 8.812 10.891 1.00 86.62 175 GLN A CA 1
ATOM 1399 C C . GLN A 1 175 ? 24.954 9.749 10.039 1.00 86.62 175 GLN A C 1
ATOM 1401 O O . GLN A 1 175 ? 25.382 10.792 10.518 1.00 86.62 175 GLN A O 1
ATOM 1406 N N . SER A 1 176 ? 25.239 9.384 8.786 1.00 85.25 176 SER A N 1
ATOM 1407 C CA . SER A 1 176 ? 25.935 10.258 7.837 1.00 85.25 176 SER A CA 1
ATOM 1408 C C . SER A 1 176 ? 25.040 11.354 7.244 1.00 85.25 176 SER A C 1
ATOM 1410 O O . SER A 1 176 ? 25.550 12.211 6.526 1.00 85.25 176 SER A O 1
ATOM 1412 N N . ASP A 1 177 ? 23.728 11.326 7.492 1.00 83.31 177 ASP A N 1
ATOM 1413 C CA . ASP A 1 177 ? 22.808 12.364 7.024 1.00 83.31 177 ASP A CA 1
ATOM 1414 C C . ASP A 1 177 ? 23.023 13.681 7.776 1.00 83.31 177 ASP A C 1
ATOM 1416 O O . ASP A 1 177 ? 23.206 13.705 8.990 1.00 83.31 177 ASP A O 1
ATOM 1420 N N . SER A 1 178 ? 22.975 14.802 7.053 1.00 84.62 178 SER A N 1
ATOM 1421 C CA . SER A 1 178 ? 23.362 16.110 7.600 1.00 84.62 178 SER A CA 1
ATOM 1422 C C . SER A 1 178 ? 22.381 16.701 8.616 1.00 84.62 178 SER A C 1
ATOM 1424 O O . SER A 1 178 ? 22.787 17.541 9.415 1.00 84.62 178 SER A O 1
ATOM 1426 N N . TYR A 1 179 ? 21.104 16.308 8.581 1.00 89.00 179 TYR A N 1
ATOM 1427 C CA . TYR A 1 179 ? 20.051 16.943 9.386 1.00 89.00 179 TYR A CA 1
ATOM 1428 C C . TYR A 1 179 ? 19.273 15.944 10.239 1.00 89.00 179 TYR A C 1
ATOM 1430 O O . TYR A 1 179 ? 19.133 16.133 11.444 1.00 89.00 179 TYR A O 1
ATOM 1438 N N . VAL A 1 180 ? 18.761 14.882 9.615 1.00 90.44 180 VAL A N 1
ATOM 1439 C CA . VAL A 1 180 ? 17.951 13.852 10.270 1.00 90.44 180 VAL A CA 1
ATOM 1440 C C . VAL A 1 180 ? 18.483 12.497 9.836 1.00 90.44 180 VAL A C 1
ATOM 1442 O O . VAL A 1 180 ? 18.634 12.261 8.643 1.00 90.44 180 VAL A O 1
ATOM 1445 N N . ALA A 1 181 ? 18.765 11.615 10.795 1.00 90.69 181 ALA A N 1
ATOM 1446 C CA . ALA A 1 181 ? 19.206 10.258 10.504 1.00 90.69 181 ALA A CA 1
ATOM 1447 C C . ALA A 1 181 ? 18.044 9.454 9.902 1.00 90.69 181 ALA A C 1
ATOM 1449 O O . ALA A 1 181 ? 17.169 8.981 10.631 1.00 90.69 181 ALA A O 1
ATOM 1450 N N . THR A 1 182 ? 18.038 9.301 8.577 1.00 90.69 182 THR A N 1
ATOM 1451 C CA . THR A 1 182 ? 16.964 8.607 7.856 1.00 90.69 182 THR A CA 1
ATOM 1452 C C . THR A 1 182 ? 16.967 7.130 8.227 1.00 90.69 182 THR A C 1
ATOM 1454 O O . THR A 1 182 ? 18.004 6.464 8.157 1.00 90.69 182 THR A O 1
ATOM 1457 N N . LEU A 1 183 ? 15.820 6.621 8.673 1.00 92.69 183 LEU A N 1
ATOM 1458 C CA . LEU A 1 183 ? 15.661 5.255 9.188 1.00 92.69 183 LEU A CA 1
ATOM 1459 C C . LEU A 1 183 ? 14.577 4.459 8.460 1.00 92.69 183 LEU A C 1
ATOM 1461 O O . LEU A 1 183 ? 14.396 3.274 8.748 1.00 92.69 183 LEU A O 1
ATOM 1465 N N . HIS A 1 184 ? 13.848 5.107 7.555 1.00 92.69 184 HIS A N 1
ATOM 1466 C CA . HIS A 1 184 ? 12.683 4.551 6.894 1.00 92.69 184 HIS A CA 1
ATOM 1467 C C . HIS A 1 184 ? 12.714 4.773 5.387 1.00 92.69 184 HIS A C 1
ATOM 1469 O O . HIS A 1 184 ? 13.284 5.750 4.919 1.00 92.69 184 HIS A O 1
ATOM 1475 N N . ASP A 1 185 ? 12.017 3.881 4.696 1.00 94.25 185 ASP A N 1
ATOM 1476 C CA . ASP A 1 185 ? 11.593 4.011 3.307 1.00 94.25 185 ASP A CA 1
ATOM 1477 C C . ASP A 1 185 ? 10.054 4.046 3.267 1.00 94.25 185 ASP A C 1
ATOM 1479 O O . ASP A 1 185 ? 9.373 4.001 4.305 1.00 94.25 185 ASP A O 1
ATOM 1483 N N . TYR A 1 186 ? 9.482 4.105 2.069 1.00 96.56 186 TYR A N 1
ATOM 1484 C CA . TYR A 1 186 ? 8.043 4.131 1.851 1.00 96.56 186 TYR A CA 1
ATOM 1485 C C . TYR A 1 186 ? 7.583 2.950 1.001 1.00 96.56 186 TYR A C 1
ATOM 1487 O O . TYR A 1 186 ? 8.265 2.496 0.088 1.00 96.56 186 TYR A O 1
ATOM 1495 N N . LEU A 1 187 ? 6.361 2.503 1.271 1.00 96.75 187 LEU A N 1
ATOM 1496 C CA . LEU A 1 187 ? 5.606 1.599 0.421 1.00 96.75 187 LEU A CA 1
ATOM 1497 C C . LEU A 1 187 ? 4.310 2.303 0.007 1.00 96.75 187 LEU A C 1
ATOM 1499 O O . LEU A 1 187 ? 3.422 2.544 0.830 1.00 96.75 187 LEU A O 1
ATOM 1503 N N . VAL A 1 188 ? 4.222 2.671 -1.267 1.00 98.00 188 VAL A N 1
ATOM 1504 C CA . VAL A 1 188 ? 3.097 3.415 -1.849 1.00 98.00 188 VAL A CA 1
ATOM 1505 C C . VAL A 1 188 ? 2.107 2.444 -2.477 1.00 98.00 188 VAL A C 1
ATOM 1507 O O . VAL A 1 188 ? 2.508 1.566 -3.239 1.00 98.00 188 VAL A O 1
ATOM 1510 N N . ALA A 1 189 ? 0.814 2.616 -2.193 1.00 97.56 189 ALA A N 1
ATOM 1511 C CA . ALA A 1 189 ? -0.232 1.707 -2.649 1.00 97.56 189 ALA A CA 1
ATOM 1512 C C . ALA A 1 189 ? -1.325 2.408 -3.467 1.00 97.56 189 ALA A C 1
ATOM 1514 O O . ALA A 1 189 ? -1.949 3.367 -3.002 1.00 97.56 189 ALA A O 1
ATOM 1515 N N . TYR A 1 190 ? -1.613 1.872 -4.655 1.00 98.50 190 TYR A N 1
ATOM 1516 C CA . TYR A 1 190 ? -2.730 2.294 -5.509 1.00 98.50 190 TYR A CA 1
ATOM 1517 C C . TYR A 1 190 ? -3.572 1.096 -5.930 1.00 98.50 190 TYR A C 1
ATOM 1519 O O . TYR A 1 190 ? -3.057 0.018 -6.217 1.00 98.50 190 TYR A O 1
ATOM 1527 N N . ALA A 1 191 ? -4.880 1.304 -6.006 1.00 98.12 191 ALA A N 1
ATOM 1528 C CA . ALA A 1 191 ? -5.792 0.355 -6.626 1.00 98.12 191 ALA A CA 1
ATOM 1529 C C . ALA A 1 191 ? -5.949 0.652 -8.119 1.00 98.12 191 ALA A C 1
ATOM 1531 O O . ALA A 1 191 ? -5.791 1.795 -8.550 1.00 98.12 191 ALA A O 1
ATOM 1532 N N . LYS A 1 192 ? -6.366 -0.337 -8.913 1.00 97.88 192 LYS A N 1
ATOM 1533 C CA . LYS A 1 192 ? -6.911 -0.038 -10.245 1.00 97.88 192 LYS A CA 1
ATOM 1534 C C . LYS A 1 192 ? -8.264 0.671 -10.137 1.00 97.88 192 LYS A C 1
ATOM 1536 O O . LYS A 1 192 ? -8.484 1.682 -10.805 1.00 97.88 192 LYS A O 1
ATOM 1541 N N . ASN A 1 193 ? -9.142 0.170 -9.269 1.00 97.38 193 ASN A N 1
ATOM 1542 C CA . ASN A 1 193 ? -10.371 0.836 -8.862 1.00 97.38 193 ASN A CA 1
ATOM 1543 C C . ASN A 1 193 ? -10.624 0.621 -7.363 1.00 97.38 193 ASN A C 1
ATOM 1545 O O . ASN A 1 193 ? -11.005 -0.461 -6.918 1.00 97.38 193 ASN A O 1
ATOM 1549 N N . LYS A 1 194 ? -10.444 1.684 -6.574 1.00 95.81 194 LYS A N 1
ATOM 1550 C CA . LYS A 1 194 ? -10.561 1.643 -5.110 1.00 95.81 194 LYS A CA 1
ATOM 1551 C C . LYS A 1 194 ? -11.945 1.210 -4.619 1.00 95.81 194 LYS A C 1
ATOM 1553 O O . LYS A 1 194 ? -12.039 0.638 -3.539 1.00 95.81 194 LYS A O 1
ATOM 1558 N N . SER A 1 195 ? -13.005 1.443 -5.394 1.00 96.31 195 SER A N 1
ATOM 1559 C CA . SER A 1 195 ? -14.371 1.053 -5.023 1.00 96.31 195 SER A CA 1
ATOM 1560 C C . SER A 1 195 ? -14.608 -0.460 -5.035 1.00 96.31 195 SER A C 1
ATOM 1562 O O . SER A 1 195 ? -15.568 -0.906 -4.415 1.00 96.31 195 SER A O 1
ATOM 1564 N N . PHE A 1 196 ? -13.753 -1.240 -5.707 1.00 94.31 196 PHE A N 1
ATOM 1565 C CA . PHE A 1 196 ? -13.832 -2.706 -5.743 1.00 94.31 196 PHE A CA 1
ATOM 1566 C C . PHE A 1 196 ? -12.826 -3.393 -4.814 1.00 94.31 196 PHE A C 1
ATOM 1568 O O . PHE A 1 196 ? -12.774 -4.618 -4.761 1.00 94.31 196 PHE A O 1
ATOM 1575 N N . VAL A 1 197 ? -12.001 -2.629 -4.093 1.00 91.50 197 VAL A N 1
ATOM 1576 C CA . VAL A 1 197 ? -10.968 -3.211 -3.238 1.00 91.50 197 VAL A CA 1
ATOM 1577 C C . VAL A 1 197 ? -11.571 -3.764 -1.954 1.00 91.50 197 VAL A C 1
ATOM 1579 O O . VAL A 1 197 ? -12.112 -3.030 -1.128 1.00 91.50 197 VAL A O 1
ATOM 1582 N N . GLU A 1 198 ? -11.342 -5.055 -1.742 1.00 86.81 198 GLU A N 1
ATOM 1583 C CA . GLU A 1 198 ? -11.528 -5.729 -0.465 1.00 86.81 198 GLU A CA 1
ATOM 1584 C C . GLU A 1 198 ? -10.159 -6.137 0.089 1.00 86.81 198 GLU A C 1
ATOM 1586 O O . GLU A 1 198 ? -9.409 -6.883 -0.543 1.00 86.81 198 GLU A O 1
ATOM 1591 N N . LEU A 1 199 ? -9.819 -5.613 1.269 1.00 81.69 199 LEU A N 1
ATOM 1592 C CA . LEU A 1 199 ? -8.606 -5.965 2.000 1.00 81.69 199 LEU A CA 1
ATOM 1593 C C . LEU A 1 199 ? -8.989 -6.764 3.239 1.00 81.69 199 LEU A C 1
ATOM 1595 O O . LEU A 1 199 ? -9.635 -6.240 4.152 1.00 81.69 199 LEU A O 1
ATOM 1599 N N . SER A 1 200 ? -8.559 -8.021 3.277 1.00 80.88 200 SER A N 1
ATOM 1600 C CA . SER A 1 200 ? -8.601 -8.824 4.494 1.00 80.88 200 SER A CA 1
ATOM 1601 C C . SER A 1 200 ? -7.721 -8.180 5.565 1.00 80.88 200 SER A C 1
ATOM 1603 O O . SER A 1 200 ? -6.677 -7.596 5.266 1.00 80.88 200 SER A O 1
ATOM 1605 N N . GLY A 1 201 ? -8.156 -8.252 6.822 1.00 82.12 201 GLY A N 1
ATOM 1606 C CA . GLY A 1 201 ? -7.314 -7.810 7.924 1.00 82.12 201 GLY A CA 1
ATOM 1607 C C . GLY A 1 201 ? -6.180 -8.799 8.201 1.00 82.12 201 GLY A C 1
ATOM 1608 O O . GLY A 1 201 ? -6.193 -9.939 7.741 1.00 82.12 201 GLY A O 1
ATOM 1609 N N . LEU A 1 202 ? -5.210 -8.350 8.988 1.00 84.38 202 LEU A N 1
ATOM 1610 C CA . LEU A 1 202 ? -4.129 -9.179 9.500 1.00 84.38 202 LEU A CA 1
ATOM 1611 C C . LEU A 1 202 ? -4.597 -9.979 10.722 1.00 84.38 202 LEU A C 1
ATOM 1613 O O . LEU A 1 202 ? -5.440 -9.482 11.481 1.00 84.38 202 LEU A O 1
ATOM 1617 N N . PRO A 1 203 ? -4.031 -11.173 10.964 1.00 86.25 203 PRO A N 1
ATOM 1618 C CA . PRO A 1 203 ? -4.181 -11.855 12.244 1.00 86.25 203 PRO A CA 1
ATOM 1619 C C . PRO A 1 203 ? -3.862 -10.921 13.422 1.00 86.25 203 PRO A C 1
ATOM 1621 O O . PRO A 1 203 ? -3.086 -9.970 13.291 1.00 86.25 203 PRO A O 1
ATOM 1624 N N . LEU A 1 204 ? -4.497 -11.156 14.569 1.00 85.81 204 LEU A N 1
ATOM 1625 C CA . LEU A 1 204 ? -4.172 -10.426 15.796 1.00 85.81 204 LEU A CA 1
ATOM 1626 C C . LEU A 1 204 ? -2.800 -10.879 16.312 1.00 85.81 204 LEU A C 1
ATOM 1628 O O . LEU A 1 204 ? -2.474 -12.059 16.228 1.00 85.81 204 LEU A O 1
ATOM 1632 N N . SER A 1 205 ? -2.003 -9.943 16.833 1.00 84.25 205 SER A N 1
ATOM 1633 C CA . SER A 1 205 ? -0.762 -10.279 17.538 1.00 84.25 205 SER A CA 1
ATOM 1634 C C . SER A 1 205 ? -1.062 -10.880 18.911 1.00 84.25 205 SER A C 1
ATOM 1636 O O . SER A 1 205 ? -2.137 -10.635 19.460 1.00 84.25 205 SER A O 1
ATOM 1638 N N . ASP A 1 206 ? -0.097 -11.589 19.500 1.00 85.75 206 ASP A N 1
ATOM 1639 C CA . ASP A 1 206 ? -0.230 -12.153 20.851 1.00 85.75 206 ASP A CA 1
ATOM 1640 C C . ASP A 1 206 ? -0.610 -11.076 21.882 1.00 85.75 206 ASP A C 1
ATOM 1642 O O . ASP A 1 206 ? -1.571 -11.246 22.625 1.00 85.75 206 ASP A O 1
ATOM 1646 N N . GLU A 1 207 ? 0.028 -9.903 21.824 1.00 85.44 207 GLU A N 1
ATOM 1647 C CA . GLU A 1 207 ? -0.323 -8.741 22.658 1.00 85.44 207 GLU A CA 1
ATOM 1648 C C . GLU A 1 207 ? -1.787 -8.291 22.477 1.00 85.44 207 GLU A C 1
ATOM 1650 O O . GLU A 1 207 ? -2.453 -7.908 23.432 1.00 85.44 207 GLU A O 1
ATOM 1655 N N . MET A 1 208 ? -2.325 -8.336 21.251 1.00 85.12 208 MET A N 1
ATOM 1656 C CA . MET A 1 208 ? -3.734 -8.001 21.007 1.00 85.12 208 MET A CA 1
ATOM 1657 C C . MET A 1 208 ? -4.680 -9.102 21.483 1.00 85.12 208 MET A C 1
ATOM 1659 O O . MET A 1 208 ? -5.839 -8.810 21.769 1.00 85.12 208 MET A O 1
ATOM 1663 N N . LEU A 1 209 ? -4.227 -10.356 21.514 1.00 88.19 209 LEU A N 1
ATOM 1664 C CA . LEU A 1 209 ? -4.994 -11.476 22.053 1.00 88.19 209 LEU A CA 1
ATOM 1665 C C . LEU A 1 209 ? -5.077 -11.404 23.582 1.00 88.19 209 LEU A C 1
ATOM 1667 O O . LEU A 1 209 ? -6.109 -11.777 24.135 1.00 88.19 209 LEU A O 1
ATOM 1671 N N . GLU A 1 210 ? -4.046 -10.879 24.250 1.00 90.50 210 GLU A N 1
ATOM 1672 C CA . GLU A 1 210 ? -4.033 -10.652 25.703 1.00 90.50 210 GLU A CA 1
ATOM 1673 C C . GLU A 1 210 ? -5.118 -9.667 26.168 1.00 90.50 210 GLU A C 1
ATOM 1675 O O . GLU A 1 210 ? -5.645 -9.830 27.267 1.00 90.50 210 GLU A O 1
ATOM 1680 N N . ASP A 1 211 ? -5.527 -8.709 25.323 1.00 89.94 211 ASP A N 1
ATOM 1681 C CA . ASP A 1 211 ? -6.656 -7.810 25.616 1.00 89.94 211 ASP A CA 1
ATOM 1682 C C . ASP A 1 211 ? -7.983 -8.566 25.819 1.00 89.94 211 ASP A C 1
ATOM 1684 O O . ASP A 1 211 ? -8.899 -8.031 26.444 1.00 89.94 211 ASP A O 1
ATOM 1688 N N . PHE A 1 212 ? -8.134 -9.767 25.245 1.00 91.44 212 PHE A N 1
ATOM 1689 C CA . PHE A 1 212 ? -9.331 -10.607 25.379 1.00 91.44 212 PHE A CA 1
ATOM 1690 C C . PHE A 1 212 ? -9.245 -11.439 26.662 1.00 91.44 212 PHE A C 1
ATOM 1692 O O . PHE A 1 212 ? -9.143 -12.668 26.643 1.00 91.44 212 PHE A O 1
ATOM 1699 N N . ASP A 1 213 ? -9.276 -10.717 27.780 1.00 92.19 213 ASP A N 1
ATOM 1700 C CA . ASP A 1 213 ? -9.017 -11.185 29.140 1.00 92.19 213 ASP A CA 1
ATOM 1701 C C . ASP A 1 213 ? -10.235 -11.807 29.841 1.00 92.19 213 ASP A C 1
ATOM 1703 O O . ASP A 1 213 ? -10.123 -12.300 30.966 1.00 92.19 213 ASP A O 1
ATOM 1707 N N . ARG A 1 214 ? -11.407 -11.799 29.197 1.00 93.62 214 ARG A N 1
ATOM 1708 C CA . ARG A 1 214 ? -12.655 -12.329 29.759 1.00 93.62 214 ARG A CA 1
ATOM 1709 C C . ARG A 1 214 ? -13.207 -13.472 28.934 1.00 93.62 214 ARG A C 1
ATOM 1711 O O . ARG A 1 214 ? -13.004 -13.552 27.728 1.00 93.62 214 ARG A O 1
ATOM 1718 N N . GLU A 1 215 ? -13.972 -14.321 29.601 1.00 93.44 215 GLU A N 1
ATOM 1719 C CA . GLU A 1 215 ? -14.633 -15.484 29.021 1.00 93.44 215 GLU A CA 1
ATOM 1720 C C . GLU A 1 215 ? -16.118 -15.443 29.387 1.00 93.44 215 GLU A C 1
ATOM 1722 O O . GLU A 1 215 ? -16.490 -14.962 30.463 1.00 93.44 215 GLU A O 1
ATOM 1727 N N . ASP A 1 216 ? -16.991 -15.848 28.469 1.00 89.75 216 ASP A N 1
ATOM 1728 C CA . ASP A 1 216 ? -18.412 -16.017 28.766 1.00 89.75 216 ASP A CA 1
ATOM 1729 C C . ASP A 1 216 ? -18.762 -17.465 29.144 1.00 89.75 216 ASP A C 1
ATOM 1731 O O . ASP A 1 216 ? -17.909 -18.346 29.193 1.00 89.75 216 ASP A O 1
ATOM 1735 N N . SER A 1 217 ? -20.039 -17.727 29.432 1.00 88.06 217 SER A N 1
ATOM 1736 C CA . SER A 1 217 ? -20.509 -19.054 29.849 1.00 88.06 217 SER A CA 1
ATOM 1737 C C . SER A 1 217 ? -20.294 -20.161 28.812 1.00 88.06 217 SER A C 1
ATOM 1739 O O . SER A 1 217 ? -20.385 -21.334 29.164 1.00 88.06 217 SER A O 1
ATOM 1741 N N . ASN A 1 218 ? -20.056 -19.804 27.548 1.00 86.38 218 ASN A N 1
ATOM 1742 C CA . ASN A 1 218 ? -19.842 -20.740 26.448 1.00 86.38 218 ASN A CA 1
ATOM 1743 C C . ASN A 1 218 ? -18.350 -20.924 26.126 1.00 86.38 218 ASN A C 1
ATOM 1745 O O . ASN A 1 218 ? -18.022 -21.594 25.148 1.00 86.38 218 ASN A O 1
ATOM 1749 N N . GLY A 1 219 ? -17.453 -20.323 26.911 1.00 87.69 219 GLY A N 1
ATOM 1750 C CA . GLY A 1 219 ? -16.013 -20.377 26.680 1.00 87.69 219 GLY A CA 1
ATOM 1751 C C . GLY A 1 219 ? -15.499 -19.374 25.645 1.00 87.69 219 GLY A C 1
ATOM 1752 O O . GLY A 1 219 ? -14.341 -19.454 25.236 1.00 87.69 219 GLY A O 1
ATOM 1753 N N . GLN A 1 220 ? -16.333 -18.433 25.180 1.00 90.00 220 GLN A N 1
ATOM 1754 C CA . GLN A 1 220 ? -15.905 -17.459 24.178 1.00 90.00 220 GLN A CA 1
ATOM 1755 C C . GLN A 1 220 ? -15.136 -16.313 24.831 1.00 90.00 220 GLN A C 1
ATOM 1757 O O . GLN A 1 220 ? -15.643 -15.651 25.741 1.00 90.00 220 GLN A O 1
ATOM 1762 N N . LYS A 1 221 ? -13.929 -16.040 24.321 1.00 93.62 221 LYS A N 1
ATOM 1763 C CA . LYS A 1 221 ? -13.101 -14.927 24.793 1.00 93.62 221 LYS A CA 1
ATOM 1764 C C . LYS A 1 221 ? -13.601 -13.583 24.273 1.00 93.62 221 LYS A C 1
ATOM 1766 O O . LYS A 1 221 ? -13.941 -13.434 23.096 1.00 93.62 221 LYS A O 1
ATOM 1771 N N . TRP A 1 222 ? -13.609 -12.579 25.138 1.00 94.00 222 TRP A N 1
ATOM 1772 C CA . TRP A 1 222 ? -14.039 -11.221 24.827 1.00 94.00 222 TRP A CA 1
ATOM 1773 C C . TRP A 1 222 ? -13.261 -10.194 25.646 1.00 94.00 222 TRP A C 1
ATOM 1775 O O . TRP A 1 222 ? -12.668 -10.513 26.672 1.00 94.00 222 TRP A O 1
ATOM 1785 N N . ARG A 1 223 ? -13.294 -8.940 25.193 1.00 94.06 223 ARG A N 1
ATOM 1786 C CA . ARG A 1 223 ? -12.781 -7.787 25.939 1.00 94.06 223 ARG A CA 1
ATOM 1787 C C . ARG A 1 223 ? -13.868 -6.756 26.182 1.00 94.06 223 ARG A C 1
ATOM 1789 O O . ARG A 1 223 ? -14.780 -6.587 25.365 1.00 94.06 223 ARG A O 1
ATOM 1796 N N . GLU A 1 224 ? -13.769 -6.044 27.296 1.00 94.38 224 GLU A N 1
ATOM 1797 C CA . GLU A 1 224 ? -14.683 -4.948 27.615 1.00 94.38 224 GLU A CA 1
ATOM 1798 C C . GLU A 1 224 ? -14.319 -3.700 26.796 1.00 94.38 224 GLU A C 1
ATOM 1800 O O . GLU A 1 224 ? -13.205 -3.183 26.870 1.00 94.38 224 GLU A O 1
ATOM 1805 N N . MET A 1 225 ? -15.276 -3.167 26.034 1.00 94.56 225 MET A N 1
ATOM 1806 C CA . MET A 1 225 ? -15.129 -1.873 25.361 1.00 94.56 225 MET A CA 1
ATOM 1807 C C . MET A 1 225 ? -16.266 -0.935 25.751 1.00 94.56 225 MET A C 1
ATOM 1809 O O . MET A 1 225 ? -17.424 -1.327 25.742 1.00 94.56 225 MET A O 1
ATOM 1813 N N . GLY A 1 226 ? -15.971 0.331 26.048 1.00 95.31 226 GLY A N 1
ATOM 1814 C CA . GLY A 1 226 ? -17.027 1.331 26.249 1.00 95.31 226 GLY A CA 1
ATOM 1815 C C . GLY A 1 226 ? -17.775 1.611 24.942 1.00 95.31 226 GLY A C 1
ATOM 1816 O O . GLY A 1 226 ? -17.132 1.750 23.907 1.00 95.31 226 GLY A O 1
ATOM 1817 N N . LEU A 1 227 ? -19.105 1.740 24.978 1.00 96.50 227 LEU A N 1
ATOM 1818 C CA . LEU A 1 227 ? -19.953 1.973 23.795 1.00 96.50 227 LEU A CA 1
ATOM 1819 C C . LEU A 1 227 ? -19.865 3.414 23.255 1.00 96.50 227 LEU A C 1
ATOM 1821 O O . LEU A 1 227 ? -20.270 3.702 22.126 1.00 96.50 227 LEU A O 1
ATOM 1825 N N . ARG A 1 228 ? -19.350 4.349 24.053 1.00 95.19 228 ARG A N 1
ATOM 1826 C CA . ARG A 1 228 ? -19.221 5.766 23.688 1.00 95.19 228 ARG A CA 1
ATOM 1827 C C . ARG A 1 228 ? -18.177 5.971 22.592 1.00 95.19 228 ARG A C 1
ATOM 1829 O O . ARG A 1 228 ? -17.057 5.476 22.700 1.00 95.19 228 ARG A O 1
ATOM 1836 N N . GLN A 1 229 ? -18.511 6.764 21.573 1.00 93.44 229 GLN A N 1
ATOM 1837 C CA . GLN A 1 229 ? -17.559 7.131 20.525 1.00 93.44 229 GLN A CA 1
ATOM 1838 C C . GLN A 1 229 ? -16.412 7.960 21.117 1.00 93.44 229 GLN A C 1
ATOM 1840 O O . GLN A 1 229 ? -16.631 8.955 21.812 1.00 93.44 229 GLN A O 1
ATOM 1845 N N . ARG A 1 230 ? -15.178 7.580 20.779 1.00 89.62 230 ARG A N 1
ATOM 1846 C CA . ARG A 1 230 ? -13.953 8.328 21.097 1.00 89.62 230 ARG A CA 1
ATOM 1847 C C . ARG A 1 230 ? -13.330 8.889 19.813 1.00 89.62 230 ARG A C 1
ATOM 1849 O O . ARG A 1 230 ? -13.623 8.412 18.721 1.00 89.62 230 ARG A O 1
ATOM 1856 N N . GLY A 1 231 ? -12.471 9.899 19.941 1.00 88.62 231 GLY A N 1
ATOM 1857 C CA . GLY A 1 231 ? -11.738 10.478 18.808 1.00 88.62 231 GLY A CA 1
ATOM 1858 C C . GLY A 1 231 ? -12.575 11.413 17.927 1.00 88.62 231 GLY A C 1
ATOM 1859 O O . GLY A 1 231 ? -13.381 12.198 18.435 1.00 88.62 231 GLY A O 1
ATOM 1860 N N . ALA A 1 232 ? -12.349 11.361 16.612 1.00 85.88 232 ALA A N 1
ATOM 1861 C CA . ALA A 1 232 ? -13.006 12.232 15.639 1.00 85.88 232 ALA A CA 1
ATOM 1862 C C . ALA A 1 232 ? -14.522 11.981 15.555 1.00 85.88 232 ALA A C 1
ATOM 1864 O O . ALA A 1 232 ? -14.992 10.854 15.751 1.00 85.88 232 ALA A O 1
ATOM 1865 N N . ALA A 1 233 ? -15.271 13.046 15.251 1.00 89.94 233 ALA A N 1
ATOM 1866 C CA . ALA A 1 233 ? -16.728 13.039 15.125 1.00 89.94 233 ALA A CA 1
ATOM 1867 C C . ALA A 1 233 ? -17.427 12.345 16.316 1.00 89.94 233 ALA A C 1
ATOM 1869 O O . ALA A 1 233 ? -18.196 11.399 16.128 1.00 89.94 233 ALA A O 1
ATOM 1870 N N . SER A 1 234 ? -17.066 12.723 17.547 1.00 94.62 234 SER A N 1
ATOM 1871 C CA . SER A 1 234 ? -17.495 12.067 18.795 1.00 94.62 234 SER A CA 1
ATOM 1872 C C . SER A 1 234 ? -18.534 12.848 19.599 1.00 94.62 234 SER A C 1
ATOM 1874 O O . SER A 1 234 ? -18.846 12.452 20.722 1.00 94.62 234 SER A O 1
ATOM 1876 N N . LEU A 1 235 ? -19.047 13.955 19.066 1.00 96.25 235 LEU A N 1
ATOM 1877 C CA . LEU A 1 235 ? -20.066 14.780 19.707 1.00 96.25 235 LEU A CA 1
ATOM 1878 C C . LEU A 1 235 ? -21.447 14.489 19.120 1.00 96.25 235 LEU A C 1
ATOM 1880 O O . LEU A 1 235 ? -21.576 14.028 17.985 1.00 96.25 235 LEU A O 1
ATOM 1884 N N . ARG A 1 236 ? -22.494 14.810 19.884 1.00 96.38 236 ARG A N 1
ATOM 1885 C CA . ARG A 1 236 ? -23.881 14.750 19.405 1.00 96.38 236 ARG A CA 1
ATOM 1886 C C . ARG A 1 236 ? -24.084 15.567 18.131 1.00 96.38 236 ARG A C 1
ATOM 1888 O O . ARG A 1 236 ? -24.776 15.112 17.232 1.00 96.38 236 ARG A O 1
ATOM 1895 N N . LEU A 1 237 ? -23.465 16.745 18.036 1.00 95.25 237 LEU A N 1
ATOM 1896 C CA . LEU A 1 237 ? -23.583 17.623 16.865 1.00 95.25 237 LEU A CA 1
ATOM 1897 C C . LEU A 1 237 ? -23.119 16.950 15.564 1.00 95.25 237 LEU A C 1
ATOM 1899 O O . LEU A 1 237 ? -23.644 17.272 14.505 1.00 95.25 237 LEU A O 1
ATOM 1903 N N . ASP A 1 238 ? -22.185 15.996 15.642 1.00 93.88 238 ASP A N 1
ATOM 1904 C CA . ASP A 1 238 ? -21.695 15.272 14.467 1.00 93.88 238 ASP A CA 1
ATOM 1905 C C . ASP A 1 238 ? -22.735 14.274 13.933 1.00 93.88 238 ASP A C 1
ATOM 1907 O O . ASP A 1 238 ? -22.824 14.056 12.725 1.00 93.88 238 ASP A O 1
ATOM 1911 N N . ARG A 1 239 ? -23.496 13.634 14.838 1.00 93.56 239 ARG A N 1
ATOM 1912 C CA . ARG A 1 239 ? -24.575 12.672 14.539 1.00 93.56 239 ARG A CA 1
ATOM 1913 C C . ARG A 1 239 ? -25.641 12.691 15.644 1.00 93.56 239 ARG A C 1
ATOM 1915 O O . ARG A 1 239 ? -25.529 11.920 16.605 1.00 93.56 239 ARG A O 1
ATOM 1922 N N . PRO A 1 240 ? -26.657 13.568 15.540 1.00 95.00 240 PRO A N 1
ATOM 1923 C CA . PRO A 1 240 ? -27.628 13.786 16.615 1.00 95.00 240 PRO A CA 1
ATOM 1924 C C . PRO A 1 240 ? -28.470 12.558 16.974 1.00 95.00 240 PRO A C 1
ATOM 1926 O O . PRO A 1 240 ? -28.881 12.410 18.121 1.00 95.00 240 PRO A O 1
ATOM 1929 N N . ASP A 1 241 ? -28.688 11.664 16.011 1.00 95.00 241 ASP A N 1
ATOM 1930 C CA . ASP A 1 241 ? -29.425 10.403 16.137 1.00 95.00 241 ASP A CA 1
ATOM 1931 C C . ASP A 1 241 ? -28.702 9.347 16.992 1.00 95.00 241 ASP A C 1
ATOM 1933 O O . ASP A 1 241 ? -29.316 8.389 17.458 1.00 95.00 241 ASP A O 1
ATOM 1937 N N . MET A 1 242 ? -27.400 9.522 17.231 1.00 96.38 242 MET A N 1
ATOM 1938 C CA . MET A 1 242 ? -26.585 8.641 18.077 1.00 96.38 242 MET A CA 1
ATOM 1939 C C . MET A 1 242 ? -26.550 9.086 19.551 1.00 96.38 242 MET A C 1
ATOM 1941 O O . MET A 1 242 ? -25.803 8.516 20.350 1.00 96.38 242 MET A O 1
ATOM 1945 N N . TYR A 1 243 ? -27.322 10.111 19.921 1.00 97.38 243 TYR A N 1
ATOM 1946 C CA . TYR A 1 243 ? -27.509 10.561 21.299 1.00 97.38 243 TYR A CA 1
ATOM 1947 C C . TYR A 1 243 ? -28.900 10.156 21.787 1.00 97.38 243 TYR A C 1
ATOM 1949 O O . TYR A 1 243 ? -29.895 10.819 21.501 1.00 97.38 243 TYR A O 1
ATOM 1957 N N . PHE A 1 244 ? -28.967 9.046 22.514 1.00 97.62 244 PHE A N 1
ATOM 1958 C CA . PHE A 1 244 ? -30.206 8.498 23.063 1.00 97.62 244 PHE A CA 1
ATOM 1959 C C . PHE A 1 244 ? -29.926 7.834 24.419 1.00 97.62 244 PHE A C 1
ATOM 1961 O O . PHE A 1 244 ? -28.787 7.414 24.655 1.00 97.62 244 PHE A O 1
ATOM 1968 N N . PRO A 1 245 ? -30.920 7.753 25.316 1.00 97.69 245 PRO A N 1
ATOM 1969 C CA . PRO A 1 245 ? -30.742 7.090 26.597 1.00 97.69 245 PRO A CA 1
ATOM 1970 C C . PRO A 1 245 ? -30.648 5.574 26.419 1.00 97.69 245 PRO A C 1
ATOM 1972 O O . PRO A 1 245 ? -31.369 4.980 25.617 1.00 97.69 245 PRO A O 1
ATOM 1975 N N . ILE A 1 246 ? -29.782 4.946 27.206 1.00 98.19 246 ILE A N 1
ATOM 1976 C CA . ILE A 1 246 ? -29.791 3.500 27.437 1.00 98.19 246 ILE A CA 1
ATOM 1977 C C . ILE A 1 246 ? -30.097 3.292 28.917 1.00 98.19 246 ILE A C 1
ATOM 1979 O O . ILE A 1 246 ? -29.458 3.903 29.776 1.00 98.19 246 ILE A O 1
ATOM 1983 N N . TYR A 1 247 ? -31.091 2.459 29.210 1.00 98.19 247 TYR A N 1
ATOM 1984 C CA . TYR A 1 247 ? -31.549 2.194 30.566 1.00 98.19 247 TYR A CA 1
ATOM 1985 C C . TYR A 1 247 ? -30.886 0.938 31.116 1.00 98.19 247 TYR A C 1
ATOM 1987 O O . TYR A 1 247 ? -31.034 -0.137 30.541 1.00 98.19 247 TYR A O 1
ATOM 1995 N N . VAL A 1 248 ? -30.185 1.065 32.236 1.00 97.69 248 VAL A N 1
ATOM 1996 C CA . VAL A 1 248 ? -29.465 -0.019 32.908 1.00 97.69 248 VAL A CA 1
ATOM 1997 C C . VAL A 1 248 ? -30.312 -0.577 34.050 1.00 97.69 248 VAL A C 1
ATOM 1999 O O . VAL A 1 248 ? -30.981 0.177 34.765 1.00 97.69 248 VAL A O 1
ATOM 2002 N N . CYS A 1 249 ? -30.282 -1.896 34.228 1.00 96.94 249 CYS A N 1
ATOM 2003 C CA . CYS A 1 249 ? -30.737 -2.563 35.438 1.00 96.94 249 CYS A CA 1
ATOM 2004 C C . CYS A 1 249 ? -29.591 -2.604 36.467 1.00 96.94 249 CYS A C 1
ATOM 2006 O O . CYS A 1 249 ? -28.584 -3.262 36.213 1.00 96.94 249 CYS A O 1
ATOM 2008 N N . PRO A 1 250 ? -29.712 -1.926 37.624 1.00 93.94 250 PRO A N 1
ATOM 2009 C CA . PRO A 1 250 ? -28.668 -1.920 38.656 1.00 93.94 250 PRO A CA 1
ATOM 2010 C C . PRO A 1 250 ? -28.341 -3.294 39.245 1.00 93.94 250 PRO A C 1
ATOM 2012 O O . PRO A 1 250 ? -27.247 -3.478 39.768 1.00 93.94 250 PRO A O 1
ATOM 2015 N N . ASP A 1 251 ? -29.295 -4.227 39.192 1.00 93.50 251 ASP A N 1
ATOM 2016 C CA . ASP A 1 251 ? -29.198 -5.515 39.882 1.00 93.50 251 ASP A CA 1
ATOM 2017 C C . ASP A 1 251 ? -28.426 -6.570 39.073 1.00 93.50 251 ASP A C 1
ATOM 2019 O O . ASP A 1 251 ? -27.759 -7.420 39.657 1.00 93.50 251 ASP A O 1
ATOM 2023 N N . ASP A 1 252 ? -28.521 -6.539 37.738 1.00 93.12 252 ASP A N 1
ATOM 2024 C CA . ASP A 1 252 ? -27.919 -7.548 36.850 1.00 93.12 252 ASP A CA 1
ATOM 2025 C C . ASP A 1 252 ? -27.154 -6.967 35.649 1.00 93.12 252 ASP A C 1
ATOM 2027 O O . ASP A 1 252 ? -26.738 -7.712 34.762 1.00 93.12 252 ASP A O 1
ATOM 2031 N N . GLU A 1 253 ? -26.971 -5.644 35.614 1.00 95.44 253 GLU A N 1
ATOM 2032 C CA . GLU A 1 253 ? -26.232 -4.896 34.586 1.00 95.44 253 GLU A CA 1
ATOM 2033 C C . GLU A 1 253 ? -26.819 -4.985 33.163 1.00 95.44 253 GLU A C 1
ATOM 2035 O O . GLU A 1 253 ? -26.257 -4.425 32.214 1.00 95.44 253 GLU A O 1
ATOM 2040 N N . THR A 1 254 ? -27.974 -5.636 32.984 1.00 96.56 254 THR A N 1
ATOM 2041 C CA . THR A 1 254 ? -28.649 -5.705 31.683 1.00 96.56 254 THR A CA 1
ATOM 2042 C C . THR A 1 254 ? -29.168 -4.335 31.252 1.00 96.56 254 THR A C 1
ATOM 2044 O O . THR A 1 254 ? -29.381 -3.436 32.071 1.00 96.56 254 THR A O 1
ATOM 2047 N N . VAL A 1 255 ? -29.344 -4.143 29.942 1.00 97.38 255 VAL A N 1
ATOM 2048 C CA . VAL A 1 255 ? -29.761 -2.856 29.375 1.00 97.38 255 VAL A CA 1
ATOM 2049 C C . VAL A 1 255 ? -31.001 -2.968 28.497 1.00 97.38 255 VAL A C 1
ATOM 2051 O O . VAL A 1 255 ? -31.293 -4.011 27.917 1.00 97.38 255 VAL A O 1
ATOM 2054 N N . SER A 1 256 ? -31.703 -1.848 28.360 1.00 96.69 256 SER A N 1
ATOM 2055 C CA . SER A 1 256 ? -32.881 -1.678 27.515 1.00 96.69 256 SER A CA 1
ATOM 2056 C C . SER A 1 256 ? -32.874 -0.291 26.871 1.00 96.69 256 SER A C 1
ATOM 2058 O O . SER A 1 256 ? -32.349 0.667 27.438 1.00 96.69 256 SER A O 1
ATOM 2060 N N . LEU A 1 257 ? -33.489 -0.158 25.694 1.00 96.50 257 LEU A N 1
ATOM 2061 C CA . LEU A 1 257 ? -33.782 1.154 25.096 1.00 96.50 257 LEU A CA 1
ATOM 2062 C C . LEU A 1 257 ? -35.101 1.752 25.602 1.00 96.50 257 LEU A C 1
ATOM 2064 O O . LEU A 1 257 ? -35.391 2.918 25.353 1.00 96.50 257 LEU A O 1
ATOM 2068 N N . GLU A 1 258 ? -35.882 0.969 26.344 1.00 95.62 258 GLU A N 1
ATOM 2069 C CA . GLU A 1 258 ? -37.136 1.385 26.961 1.00 95.62 258 GLU A CA 1
ATOM 2070 C C . GLU A 1 258 ? -37.018 1.376 28.485 1.00 95.62 258 GLU A C 1
ATOM 2072 O O . GLU A 1 258 ? -36.564 0.397 29.094 1.00 95.62 258 GLU A O 1
ATOM 2077 N N . LYS A 1 259 ? -37.468 2.467 29.109 1.00 96.44 259 LYS A N 1
ATOM 2078 C CA . LYS A 1 259 ? -37.485 2.607 30.564 1.00 96.44 259 LYS A CA 1
ATOM 2079 C C . LYS A 1 259 ? -38.507 1.656 31.175 1.00 96.44 259 LYS A C 1
ATOM 2081 O O . LYS A 1 259 ? -39.660 1.604 30.758 1.00 96.44 259 LYS A O 1
ATOM 2086 N N . SER A 1 260 ? -38.111 0.953 32.228 1.00 95.56 260 SER A N 1
ATOM 2087 C CA . SER A 1 260 ? -39.004 0.075 32.988 1.00 95.56 260 SER A CA 1
ATOM 2088 C C . SER A 1 260 ? -38.674 0.133 34.478 1.00 95.56 260 SER A C 1
ATOM 2090 O O . SER A 1 260 ? -37.710 0.774 34.887 1.00 95.56 260 SER A O 1
ATOM 2092 N N . LYS A 1 261 ? -39.463 -0.547 35.320 1.00 93.81 261 LYS A N 1
ATOM 2093 C CA . LYS A 1 261 ? -39.113 -0.683 36.746 1.00 93.81 261 LYS A CA 1
ATOM 2094 C C . LYS A 1 261 ? -37.772 -1.404 36.936 1.00 93.81 261 LYS A C 1
ATOM 2096 O O . LYS A 1 261 ? -37.037 -1.052 37.848 1.00 93.81 261 LYS A O 1
ATOM 2101 N N . LYS A 1 262 ? -37.470 -2.378 36.065 1.00 95.19 262 LYS A N 1
ATOM 2102 C CA . LYS A 1 262 ? -36.214 -3.139 36.073 1.00 95.19 262 LYS A CA 1
ATOM 2103 C C . LYS A 1 262 ? -35.044 -2.306 35.531 1.00 95.19 262 LYS A C 1
ATOM 2105 O O . LYS A 1 262 ? -34.015 -2.199 36.182 1.00 95.19 262 LYS A O 1
ATOM 2110 N N . HIS A 1 263 ? -35.222 -1.695 34.361 1.00 96.94 263 HIS A N 1
ATOM 2111 C CA . HIS A 1 263 ? -34.223 -0.844 33.709 1.00 96.94 263 HIS A CA 1
ATOM 2112 C C . HIS A 1 263 ? -34.519 0.622 34.028 1.00 96.94 263 HIS A C 1
ATOM 2114 O O . HIS A 1 263 ? -35.250 1.297 33.295 1.00 96.94 263 HIS A O 1
ATOM 2120 N N . SER A 1 264 ? -34.022 1.074 35.177 1.00 95.12 264 SER A N 1
ATOM 2121 C CA . SER A 1 264 ? -34.421 2.339 35.799 1.00 95.12 264 SER A CA 1
ATOM 2122 C C . SER A 1 264 ? -33.359 3.435 35.706 1.00 95.12 264 SER A C 1
ATOM 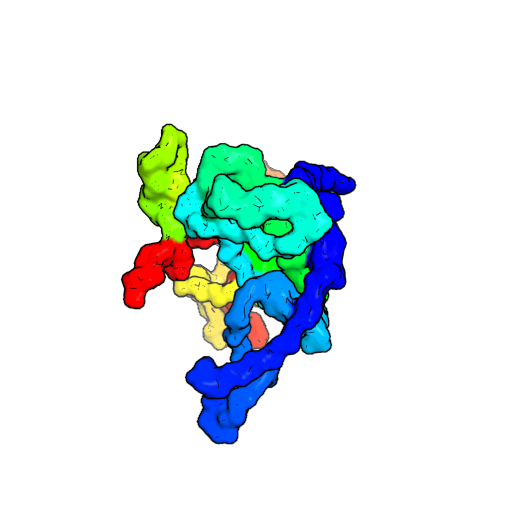2124 O O . SER A 1 264 ? -33.717 4.616 35.721 1.00 95.12 264 SER A O 1
ATOM 2126 N N . VAL A 1 265 ? -32.080 3.068 35.576 1.00 96.50 265 VAL A N 1
ATOM 2127 C CA . VAL A 1 265 ? -30.965 4.019 35.517 1.00 96.50 265 VAL A CA 1
ATOM 2128 C C . VAL A 1 265 ? -30.748 4.473 34.084 1.00 96.50 265 VAL A C 1
ATOM 2130 O O . VAL A 1 265 ? -30.416 3.673 33.221 1.00 96.50 265 VAL A O 1
ATOM 2133 N N . GLU A 1 266 ? -30.932 5.763 33.831 1.00 97.56 266 GLU A N 1
ATOM 2134 C CA . GLU A 1 266 ? -30.768 6.363 32.509 1.00 97.56 266 GLU A CA 1
ATOM 2135 C C . GLU A 1 266 ? -29.319 6.796 32.274 1.00 97.56 266 GLU A C 1
ATOM 2137 O O . GLU A 1 266 ? -28.742 7.516 33.089 1.00 97.56 266 GLU A O 1
ATOM 2142 N N . VAL A 1 267 ? -28.738 6.380 31.147 1.00 97.50 267 VAL A N 1
ATOM 2143 C CA . VAL A 1 267 ? -27.357 6.711 30.786 1.00 97.50 267 VAL A CA 1
ATOM 2144 C C . VAL A 1 267 ? -27.307 7.362 29.409 1.00 97.50 267 VAL A C 1
ATOM 2146 O O . VAL A 1 267 ? -27.796 6.811 28.423 1.00 97.50 267 VAL A O 1
ATOM 2149 N N . PHE A 1 268 ? -26.648 8.519 29.341 1.00 97.00 268 PHE A N 1
ATOM 2150 C CA . PHE A 1 268 ? -26.327 9.236 28.107 1.00 97.00 268 PHE A CA 1
ATOM 2151 C C . PHE A 1 268 ? -24.818 9.194 27.821 1.00 97.00 268 PHE A C 1
ATOM 2153 O O . PHE A 1 268 ? -24.014 9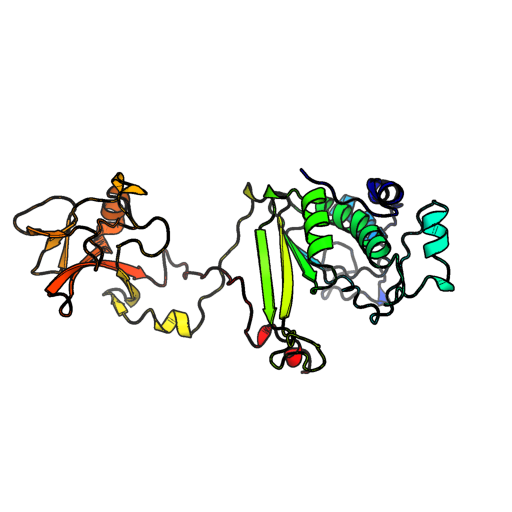.045 28.746 1.00 97.00 268 PHE A O 1
ATOM 2160 N N . PRO A 1 269 ? -24.386 9.364 26.557 1.00 95.94 269 PRO A N 1
ATOM 2161 C CA . PRO A 1 269 ? -22.973 9.332 26.180 1.00 95.94 269 PRO A CA 1
ATOM 2162 C C . PRO A 1 269 ? -22.243 10.640 26.538 1.00 95.94 269 PRO A C 1
ATOM 2164 O O . PRO A 1 269 ? -21.651 11.289 25.677 1.00 95.94 269 PRO A O 1
ATOM 2167 N N . MET A 1 270 ? -22.265 11.044 27.806 1.00 94.19 270 MET A N 1
ATOM 2168 C CA . MET A 1 270 ? -21.679 12.303 28.288 1.00 94.19 270 MET A CA 1
ATOM 2169 C C . MET A 1 270 ? -20.158 12.235 28.342 1.00 94.19 270 MET A C 1
ATOM 2171 O O . MET A 1 270 ? -19.611 11.250 28.807 1.00 94.19 270 MET A O 1
ATOM 2175 N N . LYS A 1 271 ? -19.418 13.245 27.891 1.00 90.75 271 LYS A N 1
ATOM 2176 C CA . LYS A 1 271 ? -17.955 13.287 28.058 1.00 90.75 271 LYS A CA 1
ATOM 2177 C C . LYS A 1 271 ? -17.571 13.710 29.476 1.00 90.75 271 LYS A C 1
ATOM 2179 O O . LYS A 1 271 ? -18.359 14.318 30.187 1.00 90.75 271 LYS A O 1
ATOM 2184 N N . SER A 1 272 ? -16.331 13.417 29.871 1.00 87.31 272 SER A N 1
ATOM 2185 C CA . SER A 1 272 ? -15.790 13.795 31.187 1.00 87.31 272 SER A CA 1
ATOM 2186 C C . SER A 1 272 ? -15.715 15.308 31.412 1.00 87.31 272 SER A C 1
ATOM 2188 O O . SER A 1 272 ? -15.632 15.751 32.547 1.00 87.31 272 SER A O 1
ATOM 2190 N N . ASP A 1 273 ? -15.732 16.098 30.338 1.00 88.38 273 ASP A N 1
ATOM 2191 C CA . ASP A 1 273 ? -15.773 17.564 30.369 1.00 88.38 273 ASP A CA 1
ATOM 2192 C C . ASP A 1 273 ? -17.204 18.132 30.294 1.00 88.38 273 ASP A C 1
ATOM 2194 O O . ASP A 1 273 ? -17.385 19.327 30.071 1.00 88.38 273 ASP A O 1
ATOM 2198 N N . GLY A 1 274 ? -18.224 17.279 30.437 1.00 89.50 274 GLY A N 1
ATOM 2199 C CA . GLY A 1 274 ? -19.636 17.658 30.413 1.00 89.50 274 GLY A CA 1
ATOM 2200 C C . GLY A 1 274 ? -20.242 17.816 29.017 1.00 89.50 274 GLY A C 1
ATOM 2201 O O . GLY A 1 274 ? -21.450 18.014 28.905 1.00 89.50 274 GLY A O 1
ATOM 2202 N N . ARG A 1 275 ? -19.460 17.703 27.933 1.00 93.62 275 ARG A N 1
ATOM 2203 C CA . ARG A 1 275 ? -20.012 17.794 26.572 1.00 93.62 275 ARG A CA 1
ATOM 2204 C C . ARG A 1 275 ? -20.866 16.578 26.224 1.00 93.62 275 ARG A C 1
ATOM 2206 O O . ARG A 1 275 ? -20.519 15.443 26.550 1.00 93.62 275 ARG A O 1
ATOM 2213 N N . GLU A 1 276 ? -21.927 16.802 25.457 1.00 96.88 276 GLU A N 1
ATOM 2214 C CA . GLU A 1 276 ? -22.744 15.728 24.890 1.00 96.88 276 GLU A CA 1
ATOM 2215 C C . GLU A 1 276 ? -21.957 14.981 23.800 1.00 96.88 276 GLU A C 1
ATOM 2217 O O . GLU A 1 276 ? -21.699 15.495 22.704 1.00 96.88 276 GLU A O 1
ATOM 2222 N N . GLY A 1 277 ? -21.531 13.758 24.117 1.00 96.25 277 GLY A N 1
ATOM 2223 C CA . GLY A 1 277 ? -20.910 12.849 23.163 1.00 96.25 277 GLY A CA 1
ATOM 2224 C C . GLY A 1 277 ? -21.947 12.137 22.298 1.00 96.25 277 GLY A C 1
ATOM 2225 O O . GLY A 1 277 ? -23.072 12.596 22.134 1.00 96.25 277 GLY A O 1
ATOM 2226 N N . ARG A 1 278 ? -21.579 10.982 21.746 1.00 96.56 278 ARG A N 1
ATOM 2227 C CA . ARG A 1 278 ? -22.523 10.079 21.077 1.00 96.56 278 ARG A CA 1
ATOM 2228 C C . ARG A 1 278 ? -22.136 8.617 21.258 1.00 96.56 278 ARG A C 1
ATOM 2230 O O . ARG A 1 278 ? -20.970 8.308 21.527 1.00 96.56 278 ARG A O 1
ATOM 2237 N N . TRP A 1 279 ? -23.087 7.714 21.058 1.00 97.25 279 TRP A N 1
ATOM 2238 C CA . TRP A 1 279 ? -22.810 6.283 20.987 1.00 97.25 279 TRP A CA 1
ATOM 2239 C C . TRP A 1 279 ? -22.117 5.904 19.672 1.00 97.25 279 TRP A C 1
ATOM 2241 O O . TRP A 1 279 ? -22.228 6.588 18.646 1.00 97.25 279 TRP A O 1
ATOM 2251 N N . MET A 1 280 ? -21.372 4.799 19.705 1.00 96.00 280 MET A N 1
ATOM 2252 C CA . MET A 1 280 ? -20.827 4.171 18.500 1.00 96.00 280 MET A CA 1
ATOM 2253 C C . MET A 1 280 ? -21.903 3.452 17.687 1.00 96.00 280 MET A C 1
ATOM 2255 O O . MET A 1 280 ? -21.772 3.347 16.468 1.00 96.00 280 MET A O 1
ATOM 2259 N N . TRP A 1 281 ? -22.923 2.906 18.353 1.00 96.62 281 TRP A N 1
ATOM 2260 C CA . TRP A 1 281 ? -23.976 2.105 17.731 1.00 96.62 281 TRP A CA 1
ATOM 2261 C C . TRP A 1 281 ? -25.295 2.871 17.702 1.00 96.62 281 TRP A C 1
ATOM 2263 O O . TRP A 1 281 ? -25.617 3.607 18.632 1.00 96.62 281 TRP A O 1
ATOM 2273 N N . SER A 1 282 ? -26.052 2.670 16.624 1.00 96.62 282 SER A N 1
ATOM 2274 C CA . SER A 1 282 ? -27.417 3.174 16.497 1.00 96.62 282 SER A CA 1
ATOM 2275 C C . SER A 1 282 ? -28.368 2.438 17.445 1.00 96.62 282 SER A C 1
ATOM 2277 O O . SER A 1 282 ? -28.058 1.307 17.832 1.00 96.62 282 SER A O 1
ATOM 2279 N N . PRO A 1 283 ? -29.551 3.005 17.757 1.00 96.88 283 PRO A N 1
ATOM 2280 C CA . PRO A 1 283 ? -30.573 2.308 18.541 1.00 96.88 283 PRO A CA 1
ATOM 2281 C C . PRO A 1 283 ? -30.877 0.920 17.968 1.00 96.88 283 PRO A C 1
ATOM 2283 O O . PRO A 1 283 ? -30.804 -0.077 18.675 1.00 96.88 283 PRO A O 1
ATOM 2286 N N . ARG A 1 284 ? -31.073 0.840 16.644 1.00 96.81 284 ARG A N 1
ATOM 2287 C CA . ARG A 1 284 ? -31.295 -0.421 15.928 1.00 96.81 284 ARG A CA 1
ATOM 2288 C C . ARG A 1 284 ? -30.199 -1.453 16.208 1.00 96.81 284 ARG A C 1
ATOM 2290 O O . ARG A 1 284 ? -30.512 -2.587 16.546 1.00 96.81 284 ARG A O 1
ATOM 2297 N N . LYS A 1 285 ? -28.926 -1.059 16.097 1.00 95.94 285 LYS 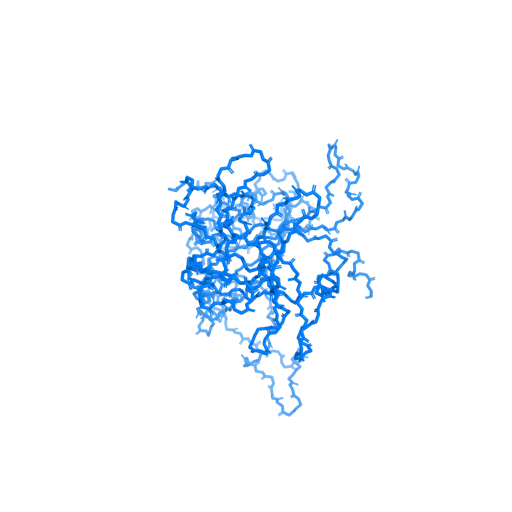A N 1
ATOM 2298 C CA . LYS A 1 285 ? -27.801 -1.972 16.323 1.00 95.94 285 LYS A CA 1
ATOM 2299 C C . LYS A 1 285 ? -27.686 -2.395 17.788 1.00 95.94 285 LYS A C 1
ATOM 2301 O O . LYS A 1 285 ? -27.333 -3.535 18.056 1.00 95.94 285 LYS A O 1
ATOM 2306 N N . VAL A 1 286 ? -27.992 -1.501 18.731 1.00 96.44 286 VAL A N 1
ATOM 2307 C CA . VAL A 1 286 ? -28.059 -1.853 20.159 1.00 96.44 286 VAL A CA 1
ATOM 2308 C C . VAL A 1 286 ? -29.157 -2.886 20.409 1.00 96.44 286 VAL A C 1
ATOM 2310 O O . VAL A 1 286 ? -28.908 -3.839 21.132 1.00 96.44 286 VAL A O 1
ATOM 2313 N N . THR A 1 287 ? -30.331 -2.754 19.785 1.00 95.75 287 THR A N 1
ATOM 2314 C CA . THR A 1 287 ? -31.404 -3.758 19.880 1.00 95.75 287 THR A CA 1
ATOM 2315 C C . THR A 1 287 ? -30.998 -5.100 19.272 1.00 95.75 287 THR A C 1
ATOM 2317 O O . THR A 1 287 ? -31.201 -6.133 19.901 1.00 95.75 287 THR A O 1
ATOM 2320 N N . GLU A 1 288 ? -30.415 -5.093 18.069 1.00 95.50 288 GLU A N 1
ATOM 2321 C CA . GLU A 1 288 ? -29.967 -6.310 17.369 1.00 95.50 288 GLU A CA 1
ATOM 2322 C C . GLU A 1 288 ? -28.889 -7.071 18.165 1.00 95.50 288 GLU A C 1
ATOM 2324 O O . GLU A 1 288 ? -28.865 -8.297 18.159 1.00 95.50 288 GLU A O 1
ATOM 2329 N N . GLU A 1 289 ? -28.027 -6.354 18.890 1.00 94.31 289 GLU A N 1
ATOM 2330 C CA . GLU A 1 289 ? -26.871 -6.905 19.611 1.00 94.31 289 GLU A CA 1
ATOM 2331 C C . GLU A 1 289 ? -27.019 -6.781 21.142 1.00 94.31 289 GLU A C 1
ATOM 2333 O O . GLU A 1 289 ? -26.022 -6.764 21.868 1.00 94.31 289 GLU A O 1
ATOM 2338 N N . ILE A 1 290 ? -28.255 -6.678 21.651 1.00 95.19 290 ILE A N 1
ATOM 2339 C CA . ILE A 1 290 ? -28.537 -6.302 23.048 1.00 95.19 290 ILE A CA 1
ATOM 2340 C C . ILE A 1 290 ? -27.871 -7.234 24.066 1.00 95.19 290 ILE A C 1
ATOM 2342 O O . ILE A 1 290 ? -27.382 -6.771 25.089 1.00 95.19 290 ILE A O 1
ATOM 2346 N N . GLY A 1 291 ? -27.751 -8.531 23.755 1.00 92.88 291 GLY A N 1
ATOM 2347 C CA . GLY A 1 291 ? -27.105 -9.523 24.625 1.00 92.88 291 GLY A CA 1
ATOM 2348 C C . GLY A 1 291 ? -25.609 -9.279 24.869 1.00 92.88 291 GLY A C 1
ATOM 2349 O O . GLY A 1 291 ? -25.012 -9.889 25.756 1.00 92.88 291 GLY A O 1
ATOM 2350 N N . ARG A 1 292 ? -24.993 -8.378 24.099 1.00 93.62 292 ARG A N 1
ATOM 2351 C CA . ARG A 1 292 ? -23.584 -7.992 24.232 1.00 93.62 292 ARG A CA 1
ATOM 2352 C C . ARG A 1 292 ? -23.405 -6.643 24.900 1.00 93.62 292 ARG A C 1
ATOM 2354 O O . ARG A 1 292 ? -22.273 -6.295 25.221 1.00 93.62 292 ARG A O 1
ATOM 2361 N N . VAL A 1 293 ? -24.476 -5.876 25.059 1.00 97.19 293 VAL A N 1
ATOM 2362 C CA . VAL A 1 293 ? -24.443 -4.557 25.681 1.00 97.19 293 VAL A CA 1
ATOM 2363 C C . VAL A 1 293 ? -24.815 -4.720 27.147 1.00 97.19 293 VAL A C 1
ATOM 2365 O O . VAL A 1 293 ? -25.751 -5.438 27.482 1.00 97.19 293 VAL A O 1
ATOM 2368 N N . TYR A 1 294 ? -24.070 -4.072 28.030 1.00 96.69 294 TYR A N 1
ATOM 2369 C CA . TYR A 1 294 ? -24.364 -4.056 29.459 1.00 96.69 294 TYR A CA 1
ATOM 2370 C C . TYR A 1 294 ? -23.941 -2.715 30.052 1.00 96.69 294 TYR A C 1
ATOM 2372 O O . TYR A 1 294 ? -23.142 -1.979 29.462 1.00 96.69 294 TYR A O 1
ATOM 2380 N N . GLY A 1 295 ? -24.514 -2.365 31.195 1.00 96.56 295 GLY A N 1
ATOM 2381 C CA . GLY A 1 295 ? -24.219 -1.126 31.894 1.00 96.56 295 GLY A CA 1
ATOM 2382 C C . GLY A 1 295 ? -23.775 -1.417 33.312 1.00 96.56 295 GLY A C 1
ATOM 2383 O O . GLY A 1 295 ? -24.441 -2.158 34.023 1.00 96.56 295 GLY A O 1
ATOM 2384 N N . ARG A 1 296 ? -22.677 -0.800 33.744 1.00 95.31 296 ARG A N 1
ATOM 2385 C CA . ARG A 1 296 ? -22.176 -0.963 35.113 1.00 95.31 296 ARG A CA 1
ATOM 2386 C C . ARG A 1 296 ? -21.776 0.364 35.724 1.00 95.31 296 ARG A C 1
ATOM 2388 O O . ARG A 1 296 ? -21.409 1.305 35.013 1.00 95.31 296 ARG A O 1
ATOM 2395 N N . LEU A 1 297 ? -21.798 0.413 37.051 1.00 94.31 297 LEU A N 1
ATOM 2396 C CA . LEU A 1 297 ? -21.299 1.552 37.805 1.00 94.31 297 LEU A CA 1
ATOM 2397 C C . LEU A 1 297 ? -19.768 1.613 37.697 1.00 94.31 297 LEU A C 1
ATOM 2399 O O . LEU A 1 297 ? -19.054 0.653 37.995 1.00 94.31 297 LEU A O 1
ATOM 2403 N N . VAL A 1 298 ? -19.243 2.756 37.267 1.00 91.69 298 VAL A N 1
ATOM 2404 C CA . VAL A 1 298 ? -17.803 3.005 37.199 1.00 91.69 298 VAL A CA 1
ATOM 2405 C C . VAL A 1 298 ? -17.366 3.667 38.500 1.00 91.69 298 VAL A C 1
ATOM 2407 O O . VAL A 1 298 ? -17.510 4.879 38.661 1.00 91.69 298 VAL A O 1
ATOM 2410 N N . SER A 1 299 ? -16.787 2.887 39.418 1.00 84.88 299 SER A N 1
ATOM 2411 C CA . SER A 1 299 ? -16.464 3.327 40.787 1.00 84.88 299 SER A CA 1
ATOM 2412 C C . SER A 1 299 ? -15.637 4.615 40.856 1.00 84.88 299 SER A C 1
ATOM 2414 O O . SER A 1 299 ? -15.882 5.450 41.715 1.00 84.88 299 SER A O 1
ATOM 2416 N N . GLY A 1 300 ? -14.699 4.824 39.925 1.00 83.69 300 GLY A N 1
ATOM 2417 C CA . GLY A 1 300 ? -13.867 6.034 39.900 1.00 83.69 300 GLY A CA 1
ATOM 2418 C C . GLY A 1 300 ? -14.613 7.328 39.544 1.00 83.69 300 GLY A C 1
ATOM 2419 O O . GLY A 1 300 ? -14.121 8.406 39.854 1.00 83.69 300 GLY A O 1
ATOM 2420 N N . ARG A 1 301 ? -15.780 7.235 38.891 1.00 82.81 301 ARG A N 1
ATOM 2421 C CA . ARG A 1 301 ? -16.630 8.384 38.517 1.00 82.81 301 ARG A CA 1
ATOM 2422 C C . ARG A 1 301 ? -17.954 8.422 39.284 1.00 82.81 301 ARG A C 1
ATOM 2424 O O . ARG A 1 301 ? -18.627 9.439 39.256 1.00 82.81 301 ARG A O 1
ATOM 2431 N N . ASN A 1 302 ? -18.305 7.334 39.972 1.00 88.56 302 ASN A N 1
ATOM 2432 C CA . ASN A 1 302 ? -19.605 7.129 40.609 1.00 88.56 302 ASN A CA 1
ATOM 2433 C C . ASN A 1 302 ? -20.792 7.330 39.642 1.00 88.56 302 ASN A C 1
ATOM 2435 O O . ASN A 1 302 ? -21.841 7.851 40.010 1.00 88.56 302 ASN A O 1
ATOM 2439 N N . GLU A 1 303 ? -20.607 6.910 38.389 1.00 91.25 303 GLU A N 1
ATOM 2440 C CA . GLU A 1 303 ? -21.575 7.054 37.300 1.00 91.25 303 GLU A CA 1
ATOM 2441 C C . GLU A 1 303 ? -21.697 5.740 36.530 1.00 91.25 303 GLU A C 1
ATOM 2443 O O . GLU A 1 303 ? -20.713 5.008 36.376 1.00 91.25 303 GLU A O 1
ATOM 2448 N N . TYR A 1 304 ? -22.897 5.441 36.036 1.00 94.25 304 TYR A N 1
ATOM 2449 C CA . TYR A 1 304 ? -23.096 4.315 35.131 1.00 94.25 304 TYR A CA 1
ATOM 2450 C C . TYR A 1 304 ? -22.554 4.648 33.743 1.00 94.25 304 TYR A C 1
ATOM 2452 O O . TYR A 1 304 ? -22.733 5.754 33.232 1.00 94.25 304 TYR A O 1
ATOM 2460 N N . ASP A 1 305 ? -21.904 3.672 33.120 1.00 95.44 305 ASP A N 1
ATOM 2461 C CA . ASP A 1 305 ? -21.439 3.763 31.739 1.00 95.44 305 ASP A CA 1
ATOM 2462 C C . ASP A 1 305 ? -21.853 2.498 30.983 1.00 95.44 305 ASP A C 1
ATOM 2464 O O . ASP A 1 305 ? -22.121 1.457 31.590 1.00 95.44 305 ASP A O 1
ATOM 2468 N N . ILE A 1 306 ? -21.927 2.601 29.658 1.00 97.50 306 ILE A N 1
ATOM 2469 C CA . ILE A 1 306 ? -22.374 1.504 28.796 1.00 97.50 306 ILE A CA 1
ATOM 2470 C C . ILE A 1 306 ? -21.171 0.869 28.116 1.00 97.50 306 ILE A C 1
ATOM 2472 O O . ILE A 1 306 ? -20.339 1.555 27.511 1.00 97.50 306 ILE A O 1
ATOM 2476 N N . PHE A 1 307 ? -21.116 -0.454 28.175 1.00 96.94 307 PHE A N 1
ATOM 2477 C CA . PHE A 1 307 ? -20.048 -1.276 27.635 1.00 96.94 307 PHE A CA 1
ATOM 2478 C C . PHE A 1 307 ? -20.599 -2.323 26.671 1.00 96.94 307 PHE A C 1
ATOM 2480 O O . PHE A 1 307 ? -21.791 -2.630 26.652 1.00 96.94 307 PHE A O 1
ATOM 2487 N N . ILE A 1 308 ? -19.705 -2.860 25.850 1.00 95.94 308 ILE A N 1
ATOM 2488 C CA . ILE A 1 308 ? -19.968 -3.973 24.953 1.00 95.94 308 ILE A CA 1
ATOM 2489 C C . ILE A 1 308 ? -18.971 -5.097 25.207 1.00 95.94 308 ILE A C 1
ATOM 2491 O O . ILE A 1 308 ? -17.783 -4.855 25.438 1.00 95.94 308 ILE A O 1
ATOM 2495 N N . LYS A 1 309 ? -19.464 -6.328 25.083 1.00 94.25 309 LYS A N 1
ATOM 2496 C CA . LYS A 1 309 ? -18.652 -7.532 24.942 1.00 94.25 309 LYS A CA 1
ATOM 2497 C C . LYS A 1 309 ? -18.137 -7.602 23.508 1.00 94.25 309 LYS A C 1
ATOM 2499 O O . LYS A 1 309 ? -18.886 -7.874 22.554 1.00 94.25 309 LYS A O 1
ATOM 2504 N N . ASP A 1 310 ? -16.862 -7.279 23.335 1.00 92.25 310 ASP A N 1
ATOM 2505 C CA . ASP A 1 310 ? -16.194 -7.368 22.045 1.00 92.25 310 ASP A CA 1
ATOM 2506 C C . ASP A 1 310 ? -15.474 -8.714 21.933 1.00 92.25 310 ASP A C 1
ATOM 2508 O O . ASP A 1 310 ? -14.372 -8.879 22.445 1.00 92.25 310 ASP A O 1
ATOM 2512 N N . TYR A 1 311 ? -16.142 -9.685 21.308 1.00 91.31 311 TYR A N 1
ATOM 2513 C CA . TYR A 1 311 ? -15.666 -11.064 21.173 1.00 91.31 311 TYR A CA 1
ATOM 2514 C C . TYR A 1 311 ? -14.494 -11.206 20.194 1.00 91.31 311 TYR A C 1
ATOM 2516 O O . TYR A 1 311 ? -14.433 -10.487 19.184 1.00 91.31 311 TYR A O 1
ATOM 2524 N N . LEU A 1 312 ? -13.592 -12.139 20.517 1.00 89.25 312 LEU A N 1
ATOM 2525 C CA . LEU A 1 312 ? -12.438 -12.529 19.704 1.00 89.25 312 LEU A CA 1
ATOM 2526 C C . LEU A 1 312 ? -12.881 -13.194 18.399 1.00 89.25 312 LEU A C 1
ATOM 2528 O O . LEU A 1 312 ? -12.437 -12.801 17.319 1.00 89.25 312 LEU A O 1
ATOM 2532 N N . ASP A 1 313 ? -13.811 -14.138 18.507 1.00 87.56 313 ASP A N 1
ATOM 2533 C CA . ASP A 1 313 ? -14.383 -14.867 17.382 1.00 87.56 313 ASP A CA 1
ATOM 2534 C C . ASP A 1 313 ? -15.811 -14.386 17.115 1.00 87.56 313 ASP A C 1
ATOM 2536 O O . ASP A 1 313 ? -16.589 -14.115 18.034 1.00 87.56 313 ASP A O 1
ATOM 2540 N N . ARG A 1 314 ? -16.175 -14.250 15.838 1.00 78.19 314 ARG A N 1
ATOM 2541 C CA . ARG A 1 314 ? -17.549 -13.947 15.421 1.00 78.19 314 ARG A CA 1
ATOM 2542 C C . ARG A 1 314 ? -17.962 -14.915 14.327 1.00 78.19 314 ARG A C 1
ATOM 2544 O O . ARG A 1 314 ? -17.364 -14.904 13.257 1.00 78.19 314 ARG A O 1
ATOM 2551 N N . ASN A 1 315 ? -19.010 -15.701 14.583 1.00 76.25 315 ASN A N 1
ATOM 2552 C CA . ASN A 1 315 ? -19.497 -16.742 13.668 1.00 76.25 315 ASN A CA 1
ATOM 2553 C C . ASN A 1 315 ? -18.370 -17.697 13.229 1.00 76.25 315 ASN A C 1
ATOM 2555 O O . ASN A 1 315 ? -18.182 -17.915 12.036 1.00 76.25 315 ASN A O 1
ATOM 2559 N N . ASP A 1 316 ? -17.576 -18.172 14.193 1.00 76.19 316 ASP A N 1
ATOM 2560 C CA . ASP A 1 316 ? -16.423 -19.064 13.981 1.00 76.19 316 ASP A CA 1
ATOM 2561 C C . ASP A 1 316 ? -15.293 -18.484 13.110 1.00 76.19 316 ASP A C 1
ATOM 2563 O O . ASP A 1 316 ? -14.378 -19.197 12.699 1.00 76.19 316 ASP A O 1
ATOM 2567 N N . VAL A 1 317 ? -15.318 -17.173 12.850 1.00 81.19 317 VAL A N 1
ATOM 2568 C CA . VAL A 1 317 ? -14.230 -16.450 12.192 1.00 81.19 317 VAL A CA 1
ATOM 2569 C C . VAL A 1 317 ? -13.515 -15.594 13.224 1.00 81.19 317 VAL A C 1
ATOM 2571 O O . VAL A 1 317 ? -14.103 -14.682 13.819 1.00 81.19 317 VAL A O 1
ATOM 2574 N N . GLN A 1 318 ? -12.225 -15.871 13.406 1.00 82.38 318 GLN A N 1
ATOM 2575 C CA . GLN A 1 318 ? -11.377 -15.058 14.261 1.00 82.38 318 GLN A CA 1
ATOM 2576 C C . GLN A 1 318 ? -11.265 -13.646 13.697 1.00 82.38 318 GLN A C 1
ATOM 2578 O O . GLN A 1 318 ? -11.081 -13.422 12.496 1.00 82.38 318 GLN A O 1
ATOM 2583 N N . ARG A 1 319 ? -11.377 -12.662 14.583 1.00 83.94 319 ARG A N 1
ATOM 2584 C CA . ARG A 1 319 ? -11.229 -11.263 14.215 1.00 83.94 319 ARG A CA 1
ATOM 2585 C C . ARG A 1 319 ? -9.829 -10.972 13.686 1.00 83.94 319 ARG A C 1
ATOM 2587 O O . ARG A 1 319 ? -8.830 -11.449 14.205 1.00 83.94 319 ARG A O 1
ATOM 2594 N N . THR A 1 320 ? -9.772 -10.061 12.724 1.00 85.81 320 THR A N 1
ATOM 2595 C CA . THR A 1 320 ? -8.529 -9.499 12.198 1.00 85.81 320 THR A CA 1
ATOM 2596 C C . THR A 1 320 ? -8.360 -8.029 12.586 1.00 85.81 320 THR A C 1
ATOM 2598 O O . THR A 1 320 ? -9.342 -7.302 12.781 1.00 85.81 320 THR A O 1
ATOM 2601 N N . SER A 1 321 ? -7.120 -7.552 12.630 1.00 84.12 321 SER A N 1
ATOM 2602 C CA . SER A 1 321 ? -6.792 -6.128 12.739 1.00 84.12 321 SER A CA 1
ATOM 2603 C C . SER A 1 321 ? -6.566 -5.506 11.358 1.00 84.12 321 SER A C 1
ATOM 2605 O O . SER A 1 321 ? -6.301 -6.195 10.376 1.00 84.12 321 SER A O 1
ATOM 2607 N N . LYS A 1 322 ? -6.686 -4.180 11.248 1.00 84.12 322 LYS A N 1
ATOM 2608 C CA . LYS A 1 322 ? -6.239 -3.481 10.035 1.00 84.12 322 LYS A CA 1
ATOM 2609 C C . LYS A 1 322 ? -4.715 -3.317 10.080 1.00 84.12 322 LYS A C 1
ATOM 2611 O O . LYS A 1 322 ? -4.201 -3.030 11.163 1.00 84.12 322 LYS A O 1
ATOM 2616 N N . PRO A 1 323 ? -4.008 -3.421 8.940 1.00 84.19 323 PRO A N 1
ATOM 2617 C CA . PRO A 1 323 ? -2.586 -3.106 8.894 1.00 84.19 323 PRO A CA 1
ATOM 2618 C C . PRO A 1 323 ? -2.346 -1.654 9.325 1.00 84.19 323 PRO A C 1
ATOM 2620 O O . PRO A 1 323 ? -3.120 -0.753 8.985 1.00 84.19 323 PRO A O 1
ATOM 2623 N N . LYS A 1 324 ? -1.274 -1.428 10.089 1.00 88.31 324 LYS A N 1
ATOM 2624 C CA . LYS A 1 324 ? -0.826 -0.083 10.472 1.00 88.31 324 LYS A CA 1
ATOM 2625 C C . LYS A 1 324 ? -0.108 0.576 9.289 1.00 88.31 324 LYS A C 1
ATOM 2627 O O . LYS A 1 324 ? 0.463 -0.113 8.451 1.00 88.31 324 LYS A O 1
ATOM 2632 N N . SER A 1 325 ? -0.112 1.907 9.236 1.00 90.25 325 SER A N 1
ATOM 2633 C CA . SER A 1 325 ? 0.606 2.690 8.214 1.00 90.25 325 SER A CA 1
ATOM 2634 C C . SER A 1 325 ? 2.078 2.955 8.557 1.00 90.25 325 SER A C 1
ATOM 2636 O O . SER A 1 325 ? 2.763 3.658 7.824 1.00 90.25 325 SER A O 1
ATOM 2638 N N . MET A 1 326 ? 2.563 2.414 9.674 1.00 91.56 326 MET A N 1
ATOM 2639 C CA . MET A 1 326 ? 3.970 2.407 10.058 1.00 91.56 326 MET A CA 1
ATOM 2640 C C . MET A 1 326 ? 4.344 0.972 10.402 1.00 91.56 326 MET A C 1
ATOM 2642 O O . MET A 1 326 ? 3.682 0.352 11.237 1.00 91.56 326 MET A O 1
ATOM 2646 N N . TRP A 1 327 ? 5.349 0.448 9.711 1.00 90.19 327 TRP A N 1
ATOM 2647 C CA . TRP A 1 327 ? 5.869 -0.899 9.895 1.00 90.19 327 TRP A CA 1
ATOM 2648 C C . TRP A 1 327 ? 7.254 -0.792 10.520 1.00 90.19 327 TRP A C 1
ATOM 2650 O O . TRP A 1 327 ? 8.210 -0.373 9.871 1.00 90.19 327 TRP A O 1
ATOM 2660 N N . ASP A 1 328 ? 7.340 -1.124 11.803 1.00 85.62 328 ASP A N 1
ATOM 2661 C CA . ASP A 1 328 ? 8.547 -1.027 12.627 1.00 85.62 328 ASP A CA 1
ATOM 2662 C C . ASP A 1 328 ? 8.968 -2.360 13.264 1.00 85.62 328 ASP A C 1
ATOM 2664 O O . ASP A 1 328 ? 9.933 -2.397 14.037 1.00 85.62 328 ASP A O 1
ATOM 2668 N N . GLY A 1 329 ? 8.263 -3.440 12.913 1.00 75.00 329 GLY A N 1
ATOM 2669 C CA . GLY A 1 329 ? 8.562 -4.805 13.320 1.00 75.00 329 GLY A CA 1
ATOM 2670 C C . GLY A 1 329 ? 9.888 -5.311 12.758 1.00 75.00 329 GLY A C 1
ATOM 2671 O O . GLY A 1 329 ? 10.434 -4.785 11.787 1.00 75.00 329 GLY A O 1
ATOM 2672 N N . LYS A 1 330 ? 10.445 -6.348 13.386 1.00 67.19 330 LYS A N 1
ATOM 2673 C CA . LYS A 1 330 ? 11.737 -6.905 12.957 1.00 67.19 330 LYS A CA 1
ATOM 2674 C C . LYS A 1 330 ? 11.620 -7.553 11.581 1.00 67.19 330 LYS A C 1
ATOM 2676 O O . LYS A 1 330 ? 12.532 -7.429 10.781 1.00 67.19 330 LYS A O 1
ATOM 2681 N N . GLU A 1 331 ? 10.483 -8.166 11.292 1.00 67.12 331 GLU A N 1
ATOM 2682 C CA . GLU A 1 331 ? 10.140 -8.868 10.057 1.00 67.12 331 GLU A CA 1
ATOM 2683 C C . GLU A 1 331 ? 10.212 -8.016 8.778 1.00 67.12 331 GLU A C 1
ATOM 2685 O O . GLU A 1 331 ? 10.291 -8.576 7.689 1.00 67.12 331 GLU A O 1
ATOM 2690 N N . VAL A 1 332 ? 10.226 -6.684 8.897 1.00 65.81 332 VAL A N 1
ATOM 2691 C CA . VAL A 1 332 ? 10.337 -5.745 7.765 1.00 65.81 332 VAL A CA 1
ATOM 2692 C C . VAL A 1 332 ? 11.697 -5.042 7.681 1.00 65.81 332 VAL A C 1
ATOM 2694 O O . VAL A 1 332 ? 11.932 -4.270 6.754 1.00 65.81 332 VAL A O 1
ATOM 2697 N N . GLY A 1 333 ? 12.598 -5.276 8.641 1.00 55.16 333 GLY A N 1
ATOM 2698 C CA . GLY A 1 333 ? 13.913 -4.637 8.677 1.00 55.16 333 GLY A CA 1
ATOM 2699 C C . GLY A 1 333 ? 14.915 -5.305 7.733 1.00 55.16 333 GLY A C 1
ATOM 2700 O O . GLY A 1 333 ? 15.009 -6.532 7.682 1.00 55.16 333 GLY A O 1
ATOM 2701 N N . ALA A 1 334 ? 15.745 -4.506 7.053 1.00 55.47 334 ALA A N 1
ATOM 2702 C CA . ALA A 1 334 ? 16.798 -5.009 6.158 1.00 55.47 334 ALA A CA 1
ATOM 2703 C C . ALA A 1 334 ? 17.826 -5.913 6.876 1.00 55.47 334 ALA A C 1
ATOM 2705 O O . ALA A 1 334 ? 18.487 -6.742 6.249 1.00 55.47 334 ALA A O 1
ATOM 2706 N N . ASP A 1 335 ? 17.929 -5.791 8.203 1.00 49.25 335 ASP A N 1
ATOM 2707 C CA . ASP A 1 335 ? 18.795 -6.615 9.049 1.00 49.25 335 ASP A CA 1
ATOM 2708 C C . ASP A 1 335 ? 18.371 -8.099 9.101 1.00 49.25 335 ASP A C 1
ATOM 2710 O O . ASP A 1 335 ? 19.200 -8.948 9.423 1.00 49.25 335 ASP A O 1
ATOM 2714 N N . VAL A 1 336 ? 17.118 -8.436 8.757 1.00 46.28 336 VAL A N 1
ATOM 2715 C CA . VAL A 1 336 ? 16.604 -9.822 8.782 1.00 46.28 336 VAL A CA 1
ATOM 2716 C C . VAL A 1 336 ? 16.966 -10.613 7.522 1.00 46.28 336 VAL A C 1
ATOM 2718 O O . VAL A 1 336 ? 17.047 -11.836 7.573 1.00 46.28 336 VAL A O 1
ATOM 2721 N N . ALA A 1 337 ? 17.295 -9.941 6.414 1.00 39.81 337 ALA A N 1
ATOM 2722 C CA . ALA A 1 337 ? 17.745 -10.596 5.180 1.00 39.81 337 ALA A CA 1
ATOM 2723 C C . ALA A 1 337 ? 19.182 -11.160 5.263 1.00 39.81 337 ALA A C 1
ATOM 2725 O O . ALA A 1 337 ? 19.668 -11.767 4.309 1.00 39.81 337 ALA A O 1
ATOM 2726 N N . LYS A 1 338 ? 19.873 -10.971 6.396 1.00 33.22 338 LYS A N 1
ATOM 2727 C CA . LYS A 1 338 ? 21.154 -11.616 6.714 1.00 33.22 338 LYS A CA 1
ATOM 2728 C C . LYS A 1 338 ? 20.918 -12.841 7.607 1.00 33.22 338 LYS A C 1
ATOM 2730 O O . LYS A 1 338 ? 21.286 -12.816 8.781 1.00 33.22 338 LYS A O 1
ATOM 2735 N N . ALA A 1 339 ? 20.304 -13.891 7.067 1.00 29.80 339 ALA A N 1
ATOM 2736 C CA . ALA A 1 339 ? 20.236 -15.206 7.708 1.00 29.80 339 ALA A CA 1
ATOM 2737 C C . ALA A 1 339 ? 20.612 -16.304 6.714 1.00 29.80 339 ALA A C 1
ATOM 2739 O O . ALA A 1 339 ? 20.053 -16.290 5.593 1.00 29.80 339 ALA A O 1
#

pLDDT: mean 90.97, std 9.15, range [29.8, 98.56]

Sequence (339 aa):
MPTLDFKGKQFVYAHHLTVPFRQLVVDAGKSAPAKGSKPGLEDNLVIHGDNLHALKALLPKYAGRIKCIYIDPPYNTGNEGWCYNDKVNSPLMQEWLKKEANPVDKEDLERHDKWLAMMWPRLQLLRELLADDGIIWVSIDDNEIHSLGYLMNEIFGEQNALCNITVKANPRGRQSDSYVATLHDYLVAYAKNKSFVELSGLPLSDEMLEDFDREDSNGQKWREMGLRQRGAASLRLDRPDMYFPIYVCPDDETVSLEKSKKHSVEVFPMKSDGREGRWMWSPRKVTEEIGRVYGRLVSGRNEYDIFIKDYLDRNDVQRTSKPKSMWDGKEVGADVAKA

Secondary structure (DSSP, 8-state):
------TTHHHHTTHHHHSPP------TTT--PPTTPPP-SSS-----S-HHHHHHHHHHHHTTTEEEEEE------S-S--------SSHHHHHHTSGGG-S--TT-TTHHHHHHHHHHHHHHHHHHHEEEEEEEEEEE-TTTHHHHHHHHHHHH-GGGEEEEEEE---TT-BTTSSSS-B--EEEEEEES-GGG---PPBPPPHHHHHT--EE-TTS-EEEEEESB--STT-BGGG-GGG---EEE-TTT--EESS--SSS-EEE--B-TTS-BB-BSS-HHHHHHTGGGEEEEEETTTTEEEEEEEEESEETTEE--BPPPSEE-SGGGSGGGG--